Protein AF-A0A552QTN9-F1 (afdb_monomer)

Secondary structure (DSSP, 8-state):
-PPPPPHHHHHHHHHHHHHHHTTS-TTTTTSHHHHHHHHHHHHHHHHHHHHHHHHHHHHHHHHHHHHHHHHHHHHHHHHHHHHHHHHHHHHHHHHHHHHHHHHHHHHHHHHHHHT--HHHHHHHHHHHHHHHHHHTT-SPPP--TTPPP--EEEEEEEEPPPTTS---EEEEEEETTS-EEEEEE-HHHHHHHHHHHS------HHHHHHHHHHHHHHHHHHHH-TTS--HHHHHHHHHHHHHTT---

Structure (mmCIF, N/CA/C/O backbone):
data_AF-A0A552QTN9-F1
#
_entry.id   AF-A0A552QTN9-F1
#
loop_
_atom_site.group_PDB
_atom_site.id
_atom_site.type_symbol
_atom_site.label_atom_id
_atom_site.label_alt_id
_atom_site.label_comp_id
_atom_site.label_asym_id
_atom_site.label_entity_id
_atom_site.label_seq_id
_atom_site.pdbx_PDB_ins_code
_atom_site.Cartn_x
_atom_site.Cartn_y
_atom_site.Cartn_z
_atom_site.occupancy
_atom_site.B_iso_or_equiv
_atom_site.auth_seq_id
_atom_site.auth_comp_id
_atom_site.auth_asym_id
_atom_site.auth_atom_id
_atom_site.pdbx_PDB_model_num
ATOM 1 N N . MET A 1 1 ? 16.985 -27.023 -46.827 1.00 54.62 1 MET A N 1
ATOM 2 C CA . MET A 1 1 ? 16.831 -25.732 -46.122 1.00 54.62 1 MET A CA 1
ATOM 3 C C . MET A 1 1 ? 18.021 -25.591 -45.190 1.00 54.62 1 MET A C 1
ATOM 5 O O . MET A 1 1 ? 18.212 -26.478 -44.370 1.00 54.62 1 MET A O 1
ATOM 9 N N . SER A 1 2 ? 18.868 -24.578 -45.369 1.00 69.75 2 SER A N 1
ATOM 10 C CA . SER A 1 2 ? 19.979 -24.338 -44.436 1.00 69.75 2 SER A CA 1
ATOM 11 C C . SER A 1 2 ? 19.434 -23.823 -43.106 1.00 69.75 2 SER A C 1
ATOM 13 O O . SER A 1 2 ? 18.483 -23.044 -43.101 1.00 69.75 2 SER A O 1
ATOM 15 N N . ALA A 1 3 ? 20.022 -24.264 -41.993 1.00 77.62 3 ALA A N 1
ATOM 16 C CA . ALA A 1 3 ? 19.688 -23.755 -40.667 1.00 77.62 3 ALA A CA 1
ATOM 17 C C . ALA A 1 3 ? 19.899 -22.226 -40.597 1.00 77.62 3 ALA A C 1
ATOM 19 O O . ALA A 1 3 ? 20.817 -21.719 -41.255 1.00 77.62 3 ALA A O 1
ATOM 20 N N . PRO A 1 4 ? 19.077 -21.489 -39.823 1.00 83.56 4 PRO A N 1
ATOM 21 C CA . PRO A 1 4 ? 19.248 -20.052 -39.656 1.00 83.56 4 PRO A CA 1
ATOM 22 C C . PRO A 1 4 ? 20.630 -19.751 -39.067 1.00 83.56 4 PRO A C 1
ATOM 24 O O . PRO A 1 4 ? 21.064 -20.368 -38.093 1.00 83.56 4 PRO A O 1
ATOM 27 N N . MET A 1 5 ? 21.343 -18.822 -39.700 1.00 87.25 5 MET A N 1
ATOM 28 C CA . MET A 1 5 ? 22.670 -18.394 -39.272 1.00 87.25 5 MET A CA 1
ATOM 29 C C . MET A 1 5 ? 22.567 -17.607 -37.965 1.00 87.25 5 MET A C 1
ATOM 31 O O . MET A 1 5 ? 21.733 -16.713 -37.846 1.00 87.25 5 MET A O 1
ATOM 35 N N . THR A 1 6 ? 23.422 -17.918 -36.991 1.00 91.25 6 THR A N 1
ATOM 36 C CA . THR A 1 6 ? 23.507 -17.132 -35.755 1.00 91.25 6 THR A CA 1
ATOM 37 C C . THR A 1 6 ? 24.128 -15.764 -36.033 1.00 91.25 6 THR A C 1
ATOM 39 O O . THR A 1 6 ? 24.952 -15.617 -36.937 1.00 91.25 6 THR A O 1
ATOM 42 N N . LEU A 1 7 ? 23.776 -14.759 -35.230 1.00 86.81 7 LEU A N 1
ATOM 43 C CA . LEU A 1 7 ? 24.278 -13.390 -35.390 1.00 86.81 7 LEU A CA 1
ATOM 44 C C . LEU A 1 7 ? 25.817 -13.321 -35.343 1.00 86.81 7 LEU A C 1
ATOM 46 O O . LEU A 1 7 ? 26.446 -12.676 -36.179 1.00 86.81 7 LEU A O 1
ATOM 50 N N . ALA A 1 8 ? 26.433 -14.096 -34.445 1.00 87.31 8 ALA A N 1
ATOM 51 C CA . ALA A 1 8 ? 27.886 -14.236 -34.363 1.00 87.31 8 ALA A CA 1
ATOM 52 C C . ALA A 1 8 ? 28.497 -14.835 -35.644 1.00 87.31 8 ALA A C 1
ATOM 54 O O . ALA A 1 8 ? 29.520 -14.354 -36.130 1.00 87.31 8 ALA A O 1
ATOM 55 N N . ALA A 1 9 ? 27.862 -15.854 -36.233 1.00 89.38 9 ALA A N 1
ATOM 56 C CA . ALA A 1 9 ? 28.329 -16.443 -37.486 1.00 89.38 9 ALA A CA 1
ATOM 57 C C . ALA A 1 9 ? 28.179 -15.473 -38.674 1.00 89.38 9 ALA A C 1
ATOM 59 O O . ALA A 1 9 ? 29.039 -15.463 -39.558 1.00 89.38 9 ALA A O 1
ATOM 60 N N . ALA A 1 10 ? 27.134 -14.639 -38.681 1.00 88.25 10 ALA A N 1
ATOM 61 C CA . ALA A 1 10 ? 26.946 -13.589 -39.680 1.00 88.25 10 ALA A CA 1
ATOM 62 C C . ALA A 1 10 ? 28.035 -12.509 -39.583 1.00 88.25 10 ALA A C 1
ATOM 64 O O . ALA A 1 10 ? 28.651 -12.183 -40.598 1.00 88.25 10 ALA A O 1
ATOM 65 N N . LEU A 1 11 ? 28.350 -12.035 -38.371 1.00 88.62 11 LEU A N 1
ATOM 66 C CA . LEU A 1 11 ? 29.448 -11.088 -38.130 1.00 88.62 11 LEU A CA 1
ATOM 67 C C . LEU A 1 11 ? 30.794 -11.625 -38.608 1.00 88.62 11 LEU A C 1
ATOM 69 O O . LEU A 1 11 ? 31.518 -10.931 -39.320 1.00 88.62 11 LEU A O 1
ATOM 73 N N . VAL A 1 12 ? 31.119 -12.872 -38.252 1.00 92.19 12 VAL A N 1
ATOM 74 C CA . VAL A 1 12 ? 32.370 -13.513 -38.681 1.00 92.19 12 VAL A CA 1
ATOM 75 C C . VAL A 1 12 ? 32.450 -13.565 -40.206 1.00 92.19 12 VAL A C 1
ATOM 77 O O . VAL A 1 12 ? 33.489 -13.228 -40.770 1.00 92.19 12 VAL A O 1
ATOM 80 N N . ARG A 1 13 ? 31.356 -13.920 -40.892 1.00 90.94 13 ARG A N 1
ATOM 81 C CA . ARG A 1 13 ? 31.336 -13.954 -42.361 1.00 90.94 13 ARG A CA 1
ATOM 82 C C . ARG A 1 13 ? 31.445 -12.572 -42.998 1.00 90.94 13 ARG A C 1
ATOM 84 O O . ARG A 1 13 ? 32.156 -12.451 -43.989 1.00 90.94 13 ARG A O 1
ATOM 91 N N . LEU A 1 14 ? 30.788 -11.549 -42.451 1.00 89.56 14 LEU A N 1
ATOM 92 C CA . LEU A 1 14 ? 30.884 -10.176 -42.962 1.00 89.56 14 LEU A CA 1
ATOM 93 C C . LEU A 1 14 ? 32.306 -9.619 -42.816 1.00 89.56 14 LEU A C 1
ATOM 95 O O . LEU A 1 14 ? 32.832 -9.038 -43.763 1.00 89.56 14 LEU A O 1
ATOM 99 N N . ARG A 1 15 ? 32.965 -9.874 -41.677 1.00 87.81 15 ARG A N 1
ATOM 100 C CA . ARG A 1 15 ? 34.370 -9.487 -41.457 1.00 87.81 15 ARG A CA 1
ATOM 101 C C . ARG A 1 15 ? 35.316 -10.222 -42.403 1.00 87.81 15 ARG A C 1
ATOM 103 O O . ARG A 1 15 ? 36.102 -9.580 -43.089 1.00 87.81 15 ARG A O 1
ATOM 110 N N . GLN A 1 16 ? 35.169 -11.544 -42.523 1.00 89.06 16 GLN A N 1
ATOM 111 C CA . GLN A 1 16 ? 35.947 -12.344 -43.477 1.00 89.06 16 GLN A CA 1
ATOM 112 C C . GLN A 1 16 ? 35.736 -11.888 -44.924 1.00 89.06 16 GLN A C 1
ATOM 114 O O . GLN A 1 16 ? 36.675 -11.906 -45.715 1.00 89.06 16 GLN A O 1
ATOM 119 N N . TYR A 1 17 ? 34.516 -11.489 -45.291 1.00 87.44 17 TYR A N 1
ATOM 120 C CA . TYR A 1 17 ? 34.239 -10.940 -46.613 1.00 87.44 17 TYR A CA 1
ATOM 121 C C . TYR A 1 17 ? 34.975 -9.612 -46.812 1.00 87.44 17 TYR A C 1
ATOM 123 O O . TYR A 1 17 ? 35.704 -9.484 -47.791 1.00 87.44 17 TYR A O 1
ATOM 131 N N . GLY A 1 18 ? 34.887 -8.688 -45.848 1.00 80.31 18 GLY A N 1
ATOM 132 C CA . GLY A 1 18 ? 35.613 -7.416 -45.876 1.00 80.31 18 GLY A CA 1
ATOM 133 C C . GLY A 1 18 ? 37.136 -7.581 -46.003 1.00 80.31 18 GLY A C 1
ATOM 134 O O . GLY A 1 18 ? 37.760 -6.925 -46.838 1.00 80.31 18 GLY A O 1
ATOM 135 N N . GLU A 1 19 ? 37.729 -8.503 -45.239 1.00 85.06 19 GLU A N 1
ATOM 136 C CA . GLU A 1 19 ? 39.168 -8.823 -45.276 1.00 85.06 19 GLU A CA 1
ATOM 137 C C . GLU A 1 19 ? 39.607 -9.482 -46.594 1.00 85.06 19 GLU A C 1
ATOM 139 O O . GLU A 1 19 ? 40.716 -9.264 -47.080 1.00 85.06 19 GLU A O 1
ATOM 144 N N . ARG A 1 20 ? 38.745 -10.300 -47.208 1.00 82.50 20 ARG A N 1
ATOM 145 C CA . ARG A 1 20 ? 39.057 -10.942 -48.494 1.00 82.50 20 ARG A CA 1
ATOM 146 C C . ARG A 1 20 ? 38.912 -9.976 -49.662 1.00 82.50 20 ARG A C 1
ATOM 148 O O . ARG A 1 20 ? 39.741 -10.004 -50.565 1.00 82.50 20 ARG A O 1
ATOM 155 N N . THR A 1 21 ? 37.918 -9.091 -49.634 1.00 73.56 21 THR A N 1
ATOM 156 C CA . THR A 1 21 ? 37.752 -8.067 -50.675 1.00 73.56 21 THR A CA 1
ATOM 157 C C . THR A 1 21 ? 38.883 -7.041 -50.675 1.00 73.56 21 THR A C 1
ATOM 159 O O . THR A 1 21 ? 39.208 -6.527 -51.734 1.00 73.56 21 THR A O 1
ATOM 162 N N . SER A 1 22 ? 39.546 -6.787 -49.539 1.00 69.00 22 SER A N 1
ATOM 163 C CA . SER A 1 22 ? 40.693 -5.865 -49.502 1.00 69.00 22 SER A CA 1
ATOM 164 C C . SER A 1 22 ? 41.974 -6.446 -50.120 1.00 69.00 22 SER A C 1
ATOM 166 O O . SER A 1 22 ? 42.894 -5.699 -50.446 1.00 69.00 22 SER A O 1
ATOM 168 N N . THR A 1 23 ? 42.044 -7.772 -50.295 1.00 70.75 23 THR A N 1
ATOM 169 C CA . THR A 1 23 ? 43.203 -8.483 -50.870 1.00 70.75 23 THR A CA 1
ATOM 170 C C . THR A 1 23 ? 42.977 -8.949 -52.309 1.00 70.75 23 THR A C 1
ATOM 172 O O . THR A 1 23 ? 43.940 -9.289 -53.003 1.00 70.75 23 THR A O 1
ATOM 175 N N . TRP A 1 24 ? 41.732 -8.940 -52.798 1.00 63.72 24 TRP A N 1
ATOM 176 C CA . TRP A 1 24 ? 41.430 -9.245 -54.193 1.00 63.72 24 TRP A CA 1
ATOM 177 C C . TRP A 1 24 ? 41.743 -8.043 -55.107 1.00 63.72 24 TRP A C 1
ATOM 179 O O . TRP A 1 24 ? 40.986 -7.095 -55.218 1.00 63.72 24 TRP A O 1
ATOM 189 N N . SER A 1 25 ? 42.876 -8.156 -55.811 1.00 51.81 25 SER A N 1
ATOM 190 C CA . SER A 1 25 ? 43.175 -7.561 -57.125 1.00 51.81 25 SER A CA 1
ATOM 191 C C . SER A 1 25 ? 43.488 -6.059 -57.218 1.00 51.81 25 SER A C 1
ATOM 193 O O . SER A 1 25 ? 42.678 -5.256 -57.665 1.00 51.81 25 SER A O 1
ATOM 195 N N . THR A 1 26 ? 44.766 -5.706 -57.046 1.00 55.62 26 THR A N 1
ATOM 196 C CA . THR A 1 26 ? 45.370 -4.432 -57.498 1.00 55.62 26 THR A CA 1
ATOM 197 C C . THR A 1 26 ? 45.245 -4.153 -59.009 1.00 55.62 26 THR A C 1
ATOM 199 O O . THR A 1 26 ? 45.577 -3.054 -59.445 1.00 55.62 26 THR A O 1
ATOM 202 N N . ALA A 1 27 ? 44.762 -5.105 -59.819 1.00 56.91 27 ALA A N 1
ATOM 203 C CA . ALA A 1 27 ? 44.615 -4.960 -61.272 1.00 56.91 27 ALA A CA 1
ATOM 204 C C . ALA A 1 27 ? 43.213 -4.497 -61.728 1.00 56.91 27 ALA A C 1
ATOM 206 O O . ALA A 1 27 ? 43.066 -4.043 -62.859 1.00 56.91 27 ALA A O 1
ATOM 207 N N . THR A 1 28 ? 42.192 -4.596 -60.867 1.00 56.88 28 THR A N 1
ATOM 208 C CA . THR A 1 28 ? 40.783 -4.236 -61.184 1.00 56.88 28 THR A CA 1
ATOM 209 C C . THR A 1 28 ? 40.072 -3.484 -60.052 1.00 56.88 28 THR A C 1
ATOM 211 O O . THR A 1 28 ? 38.925 -3.092 -60.227 1.00 56.88 28 THR A O 1
ATOM 214 N N . TYR A 1 29 ? 40.792 -3.177 -58.961 1.00 49.59 29 TYR A N 1
ATOM 215 C CA . TYR A 1 29 ? 40.345 -2.557 -57.697 1.00 49.59 29 TYR A CA 1
ATOM 216 C C . TYR A 1 29 ? 39.577 -1.217 -57.782 1.00 49.59 29 TYR A C 1
ATOM 218 O O . TYR A 1 29 ? 39.287 -0.600 -56.762 1.00 49.59 29 TYR A O 1
ATOM 226 N N . ASN A 1 30 ? 39.285 -0.717 -58.980 1.00 54.12 30 ASN A N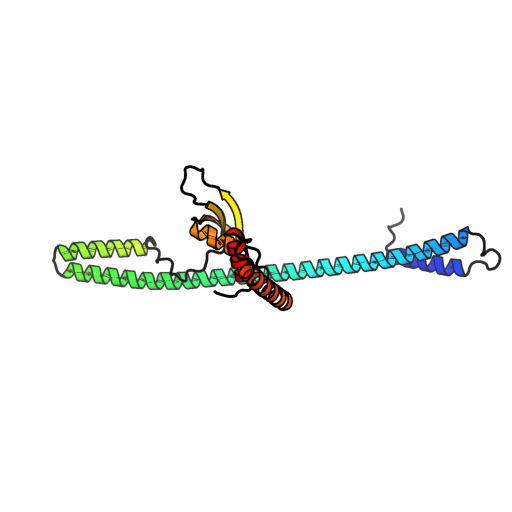 1
ATOM 227 C CA . ASN A 1 30 ? 38.580 0.542 -59.212 1.00 54.12 30 ASN A CA 1
ATOM 228 C C . ASN A 1 30 ? 37.282 0.373 -60.011 1.00 54.12 30 ASN A C 1
ATOM 230 O O . ASN A 1 30 ? 36.709 1.379 -60.436 1.00 54.12 30 ASN A O 1
ATOM 234 N N . ASP A 1 31 ? 36.788 -0.853 -60.215 1.00 66.56 31 ASP A N 1
ATOM 235 C CA . ASP A 1 31 ? 35.378 -0.988 -60.570 1.00 66.56 31 ASP A CA 1
ATOM 236 C C . ASP A 1 31 ? 34.518 -0.605 -59.351 1.00 66.56 31 ASP A C 1
ATOM 238 O O . ASP A 1 31 ? 34.839 -0.900 -58.198 1.00 66.56 31 ASP A O 1
ATOM 242 N N . GLY A 1 32 ? 33.451 0.161 -59.581 1.00 77.38 32 GLY A N 1
ATOM 243 C CA . GLY A 1 32 ? 32.632 0.695 -58.491 1.00 77.38 32 GLY A CA 1
ATOM 244 C C . GLY A 1 32 ? 31.867 -0.373 -57.701 1.00 77.38 32 GLY A C 1
ATOM 245 O O . GLY A 1 32 ? 31.313 -0.058 -56.649 1.00 77.38 32 GLY A O 1
ATOM 246 N N . THR A 1 33 ? 31.821 -1.618 -58.179 1.00 82.12 33 THR A N 1
ATOM 247 C CA . THR A 1 33 ? 30.971 -2.676 -57.624 1.00 82.12 33 THR A CA 1
ATOM 248 C C . THR A 1 33 ? 31.656 -3.386 -56.464 1.00 82.12 33 THR A C 1
ATOM 250 O O . THR A 1 33 ? 31.048 -3.540 -55.404 1.00 82.12 33 THR A O 1
ATOM 253 N N . GLU A 1 34 ? 32.924 -3.778 -56.615 1.00 79.75 34 GLU A N 1
ATOM 254 C CA . GLU A 1 34 ? 33.665 -4.458 -55.540 1.00 79.75 34 GLU A CA 1
ATOM 255 C C . GLU A 1 34 ? 33.858 -3.546 -54.323 1.00 79.75 34 GLU A C 1
ATOM 257 O O . GLU A 1 34 ? 33.646 -3.969 -53.181 1.00 79.75 34 GLU A O 1
ATOM 262 N N . LYS A 1 35 ? 34.152 -2.263 -54.568 1.00 80.44 35 LYS A N 1
ATOM 263 C CA . LYS A 1 35 ? 34.241 -1.245 -53.517 1.00 80.44 35 LYS A CA 1
ATOM 264 C C . LYS A 1 35 ? 32.908 -1.060 -52.787 1.00 80.44 35 LYS A C 1
ATOM 266 O O . LYS A 1 35 ? 32.891 -1.057 -51.558 1.00 80.44 35 LYS A O 1
ATOM 271 N N . ALA A 1 36 ? 31.798 -0.970 -53.522 1.00 85.69 36 ALA A N 1
ATOM 272 C CA . ALA A 1 36 ? 30.472 -0.850 -52.919 1.00 85.69 36 ALA A CA 1
ATOM 273 C C . A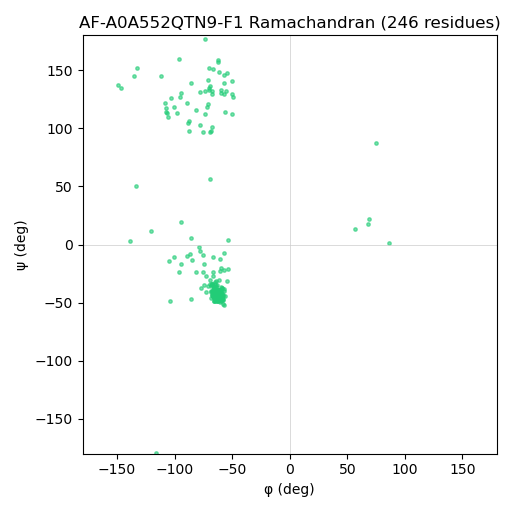LA A 1 36 ? 30.124 -2.075 -52.055 1.00 85.69 36 ALA A C 1
ATOM 275 O O . ALA A 1 36 ? 29.605 -1.923 -50.953 1.00 85.69 36 ALA A O 1
ATOM 276 N N . LEU A 1 37 ? 30.449 -3.292 -52.507 1.00 84.81 37 LEU A N 1
ATOM 277 C CA . LEU A 1 37 ? 30.214 -4.511 -51.726 1.00 84.81 37 LEU A CA 1
ATOM 278 C C . LEU A 1 37 ? 31.065 -4.567 -50.451 1.00 84.81 37 LEU A C 1
ATOM 280 O O . LEU A 1 37 ? 30.569 -5.014 -49.416 1.00 84.81 37 LEU A O 1
ATOM 284 N N . HIS A 1 38 ? 32.320 -4.116 -50.509 1.00 83.25 38 HIS A N 1
ATOM 285 C CA . HIS A 1 38 ? 33.178 -4.007 -49.330 1.00 83.25 38 HIS A CA 1
ATOM 286 C C . HIS A 1 38 ? 32.610 -3.014 -48.306 1.00 83.25 38 HIS A C 1
ATOM 288 O O . HIS A 1 38 ? 32.472 -3.355 -47.131 1.00 83.25 38 HIS A O 1
ATOM 294 N N . GLU A 1 39 ? 32.226 -1.817 -48.757 1.00 87.94 39 GLU A N 1
ATOM 295 C CA . GLU A 1 39 ? 31.620 -0.787 -47.905 1.00 87.94 39 GLU A CA 1
ATOM 296 C C . GLU A 1 39 ? 30.320 -1.291 -47.264 1.00 87.94 39 GLU A C 1
ATOM 298 O O . GLU A 1 39 ? 30.168 -1.205 -46.047 1.00 87.94 39 GLU A O 1
ATOM 303 N N . ILE A 1 40 ? 29.436 -1.927 -48.043 1.00 88.81 40 ILE A N 1
ATOM 304 C CA . ILE A 1 40 ? 28.206 -2.546 -47.526 1.00 88.81 40 ILE A CA 1
ATOM 305 C C . ILE A 1 40 ? 28.527 -3.601 -46.461 1.00 88.81 40 ILE A C 1
ATOM 307 O O . ILE A 1 40 ? 27.873 -3.634 -45.419 1.00 88.81 40 ILE A O 1
ATOM 311 N N . ALA A 1 41 ? 29.526 -4.461 -46.685 1.00 86.50 41 ALA A N 1
ATOM 312 C CA . ALA A 1 41 ? 29.884 -5.503 -45.726 1.00 86.50 41 ALA A CA 1
ATOM 313 C C . ALA A 1 41 ? 30.404 -4.926 -44.401 1.00 86.50 41 ALA A C 1
ATOM 315 O O . ALA A 1 41 ? 30.032 -5.425 -43.336 1.00 86.50 41 ALA A O 1
ATOM 316 N N . LEU A 1 42 ? 31.215 -3.863 -44.452 1.00 86.69 42 LEU A N 1
ATOM 317 C CA . LEU A 1 42 ? 31.692 -3.163 -43.258 1.00 86.69 42 LEU A CA 1
ATOM 318 C C . LEU A 1 42 ? 30.556 -2.451 -42.518 1.00 86.69 42 LEU A C 1
ATOM 320 O O . LEU A 1 42 ? 30.452 -2.590 -41.299 1.00 86.69 42 LEU A O 1
ATOM 324 N N . THR A 1 43 ? 29.678 -1.744 -43.236 1.00 93.94 43 THR A N 1
ATOM 325 C CA . THR A 1 43 ? 28.511 -1.080 -42.638 1.00 93.94 43 THR A CA 1
ATOM 326 C C . THR A 1 43 ? 27.579 -2.092 -41.978 1.00 93.94 43 THR A C 1
ATOM 328 O O . THR A 1 43 ? 27.180 -1.896 -40.834 1.00 93.94 43 THR A O 1
ATOM 331 N N . LEU A 1 44 ? 27.286 -3.215 -42.643 1.00 92.38 44 LEU A N 1
ATOM 332 C CA . LEU A 1 44 ? 26.476 -4.283 -42.056 1.00 92.38 44 LEU A CA 1
ATOM 333 C C . LEU A 1 44 ? 27.153 -4.908 -40.835 1.00 92.38 44 LEU A C 1
ATOM 335 O O . LEU A 1 44 ? 26.477 -5.184 -39.850 1.00 92.38 44 LEU A O 1
ATOM 339 N N . ALA A 1 45 ? 28.471 -5.119 -40.861 1.00 87.88 45 ALA A N 1
ATOM 340 C CA . ALA A 1 45 ? 29.186 -5.638 -39.698 1.00 87.88 45 ALA A CA 1
ATOM 341 C C . ALA A 1 45 ? 29.099 -4.677 -38.501 1.00 87.88 45 ALA A C 1
ATOM 343 O O . ALA A 1 45 ? 28.897 -5.135 -37.378 1.00 87.88 45 ALA A O 1
ATOM 344 N N . ALA A 1 46 ? 29.215 -3.367 -38.738 1.00 92.38 46 ALA A N 1
ATOM 345 C CA . ALA A 1 46 ? 29.083 -2.348 -37.700 1.00 92.38 46 ALA A CA 1
ATOM 346 C C . ALA A 1 46 ? 27.656 -2.277 -37.132 1.00 92.38 46 ALA A C 1
ATOM 348 O O . ALA A 1 46 ? 27.488 -2.239 -35.916 1.00 92.38 46 ALA A O 1
ATOM 349 N N . GLU A 1 47 ? 26.630 -2.324 -37.986 1.00 94.88 47 GLU A N 1
ATOM 350 C CA . GLU A 1 47 ? 25.233 -2.319 -37.530 1.00 94.88 47 GLU A CA 1
ATOM 351 C C . GLU A 1 47 ? 24.868 -3.593 -36.766 1.00 94.88 47 GLU A C 1
ATOM 353 O O . GLU A 1 47 ? 24.198 -3.530 -35.740 1.00 94.88 47 GLU A O 1
ATOM 358 N N . VAL A 1 48 ? 25.347 -4.760 -37.206 1.00 91.62 48 VAL A N 1
ATOM 359 C CA . VAL A 1 48 ? 25.110 -6.007 -36.469 1.00 91.62 48 VAL A CA 1
ATOM 360 C C . VAL A 1 48 ? 25.812 -5.985 -35.105 1.00 91.62 48 VAL A C 1
ATOM 362 O O . VAL A 1 48 ? 25.239 -6.468 -34.131 1.00 91.62 48 VAL A O 1
ATOM 365 N N . ASP A 1 49 ? 27.011 -5.405 -35.005 1.00 90.62 49 ASP A N 1
ATOM 366 C CA . ASP A 1 49 ? 27.715 -5.225 -33.727 1.00 90.62 49 ASP A CA 1
ATOM 367 C C . ASP A 1 49 ? 26.946 -4.276 -32.793 1.00 90.62 49 ASP A C 1
ATOM 369 O O . ASP A 1 49 ? 26.659 -4.625 -31.647 1.00 90.62 49 ASP A O 1
ATOM 373 N N . LYS A 1 50 ? 26.502 -3.126 -33.315 1.00 94.88 50 LYS A N 1
ATOM 374 C CA . LYS A 1 50 ? 25.667 -2.161 -32.591 1.00 94.88 50 LYS A CA 1
ATOM 375 C C . LYS A 1 50 ? 24.373 -2.795 -32.076 1.00 94.88 50 LYS A C 1
ATOM 377 O O . LYS A 1 50 ? 24.112 -2.734 -30.877 1.00 94.88 50 LYS A O 1
ATOM 382 N N . LEU A 1 51 ? 23.605 -3.458 -32.942 1.00 93.56 51 LEU A N 1
ATOM 383 C CA . LEU A 1 51 ? 22.360 -4.133 -32.560 1.00 93.56 51 LEU A CA 1
ATOM 384 C C . LEU A 1 51 ? 22.604 -5.268 -31.558 1.00 93.56 51 LEU A C 1
ATOM 386 O O . LEU A 1 51 ? 21.787 -5.485 -30.667 1.00 93.56 51 LEU A O 1
ATOM 390 N N . SER A 1 52 ? 23.729 -5.982 -31.668 1.00 93.06 52 SER A N 1
ATOM 391 C CA . SER A 1 52 ? 24.117 -6.997 -30.682 1.00 93.06 52 SER A CA 1
ATOM 392 C C . SER A 1 52 ? 24.354 -6.382 -29.305 1.00 93.06 52 SER A C 1
ATOM 394 O O . SER A 1 52 ? 23.917 -6.942 -28.296 1.00 93.06 52 SER A O 1
ATOM 396 N N . ASN A 1 53 ? 25.037 -5.237 -29.254 1.00 94.69 53 ASN A N 1
ATOM 397 C CA . ASN A 1 53 ? 25.305 -4.517 -28.012 1.00 94.69 53 ASN A CA 1
ATOM 398 C C . ASN A 1 53 ? 24.012 -3.946 -27.414 1.00 94.69 53 ASN A C 1
ATOM 400 O O . ASN A 1 53 ? 23.772 -4.121 -26.221 1.00 94.69 53 ASN A O 1
ATOM 404 N N . GLU A 1 54 ? 23.142 -3.351 -28.235 1.00 96.19 54 GLU A N 1
ATOM 405 C CA . GLU A 1 54 ? 21.825 -2.854 -27.814 1.00 96.19 54 GLU A CA 1
ATOM 406 C C . GLU A 1 54 ? 20.936 -3.982 -27.272 1.00 96.19 54 GLU A C 1
ATOM 408 O O . GLU A 1 54 ? 20.371 -3.851 -26.188 1.00 96.19 54 GLU A O 1
ATOM 413 N N . LEU A 1 55 ? 20.866 -5.123 -27.967 1.00 95.50 55 LEU A N 1
ATOM 414 C CA . LEU A 1 55 ? 20.108 -6.292 -27.514 1.00 95.50 55 LEU A CA 1
ATOM 415 C C . LEU A 1 55 ? 20.667 -6.860 -26.204 1.00 95.50 55 LEU A C 1
ATOM 417 O O . LEU A 1 55 ? 19.905 -7.247 -25.320 1.00 95.50 55 LEU A O 1
ATOM 421 N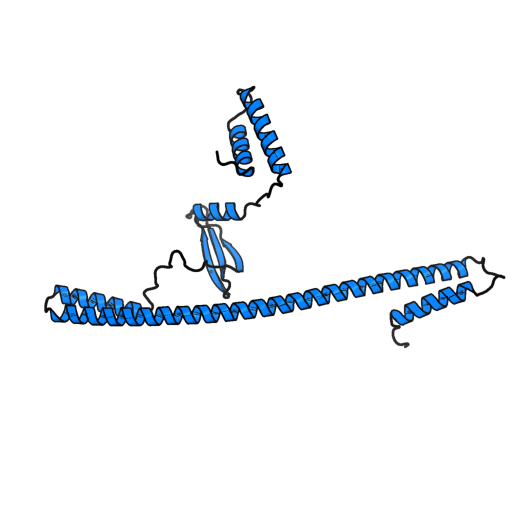 N . THR A 1 56 ? 21.994 -6.907 -26.064 1.00 96.38 56 THR A N 1
ATOM 422 C CA . THR A 1 56 ? 22.645 -7.356 -24.824 1.00 96.38 56 THR A CA 1
ATOM 423 C C . THR A 1 56 ? 22.326 -6.408 -23.670 1.00 96.38 56 THR A C 1
ATOM 425 O O . THR A 1 56 ? 21.981 -6.878 -22.588 1.00 96.38 56 THR A O 1
ATOM 428 N N . GLY A 1 57 ? 22.374 -5.094 -23.909 1.00 97.00 57 GLY A N 1
ATOM 429 C CA . GLY A 1 57 ? 21.986 -4.079 -22.930 1.00 97.00 57 GLY A CA 1
ATOM 430 C C . GLY A 1 57 ? 20.522 -4.210 -22.511 1.00 97.00 57 GLY A C 1
ATOM 431 O O . GLY A 1 57 ? 20.239 -4.308 -21.323 1.00 97.00 57 GLY A O 1
ATOM 432 N N . ALA A 1 58 ? 19.603 -4.316 -23.473 1.00 95.94 58 ALA A N 1
ATOM 433 C CA . ALA A 1 58 ? 18.175 -4.484 -23.199 1.00 95.94 58 ALA A CA 1
ATOM 434 C C . ALA A 1 58 ? 17.875 -5.766 -22.401 1.00 95.94 58 ALA A C 1
ATOM 436 O O . ALA A 1 58 ? 17.081 -5.738 -21.461 1.00 95.94 58 ALA A O 1
ATOM 437 N N . ASN A 1 59 ? 18.536 -6.879 -22.735 1.00 96.50 59 ASN A N 1
ATOM 438 C CA . ASN A 1 59 ? 18.391 -8.133 -21.993 1.00 96.50 59 ASN A CA 1
ATOM 439 C C . ASN A 1 59 ? 18.935 -8.028 -20.563 1.00 96.50 59 ASN A C 1
ATOM 441 O O . ASN A 1 59 ? 18.347 -8.609 -19.651 1.00 96.50 59 ASN A O 1
ATOM 445 N N . LEU A 1 60 ? 20.039 -7.301 -20.360 1.00 97.12 60 LEU A N 1
ATOM 446 C CA . LEU A 1 60 ? 20.589 -7.067 -19.028 1.00 97.12 60 LEU A CA 1
ATOM 447 C C . LEU A 1 60 ? 19.627 -6.226 -18.182 1.00 97.12 60 LEU A C 1
ATOM 449 O O . LEU A 1 60 ? 19.294 -6.645 -17.078 1.00 97.12 60 LEU A O 1
ATOM 453 N N . THR A 1 61 ? 19.115 -5.118 -18.725 1.00 95.19 61 THR A N 1
ATOM 454 C CA . THR A 1 61 ? 18.119 -4.276 -18.044 1.00 95.19 61 THR A CA 1
ATOM 455 C C . THR A 1 61 ? 16.865 -5.070 -17.682 1.00 95.19 61 THR A C 1
ATOM 457 O O . THR A 1 61 ? 16.429 -5.039 -16.537 1.00 95.19 61 THR A O 1
ATOM 460 N N . HIS A 1 62 ? 16.326 -5.864 -18.614 1.00 95.81 62 HIS A N 1
ATOM 461 C CA . HIS A 1 62 ? 15.166 -6.713 -18.333 1.00 95.81 62 HIS A CA 1
ATOM 462 C C . HIS A 1 62 ? 15.437 -7.714 -17.200 1.00 95.81 62 HIS A C 1
ATOM 464 O O . HIS A 1 62 ? 14.584 -7.945 -16.346 1.00 95.81 62 HIS A O 1
ATOM 470 N N . TRP A 1 63 ? 16.627 -8.319 -17.175 1.00 97.06 63 TRP A N 1
ATOM 471 C CA . TRP A 1 63 ? 17.002 -9.243 -16.109 1.00 97.06 63 TRP A CA 1
ATOM 472 C C . TRP A 1 63 ? 17.148 -8.540 -14.751 1.00 97.06 63 TRP A C 1
ATOM 474 O O . TRP A 1 63 ? 16.718 -9.086 -13.734 1.00 97.06 63 TRP A O 1
ATOM 484 N N . GLU A 1 64 ? 17.717 -7.334 -14.716 1.00 95.38 64 GLU A N 1
ATOM 485 C CA . GLU A 1 64 ? 17.804 -6.512 -13.502 1.00 95.38 64 GLU A CA 1
ATOM 486 C C . GLU A 1 64 ? 16.408 -6.159 -12.966 1.00 95.38 64 GLU A C 1
ATOM 488 O O . GLU A 1 64 ? 16.136 -6.379 -11.781 1.00 95.38 64 GLU A O 1
ATOM 493 N N . ASP A 1 65 ? 15.491 -5.750 -13.846 1.00 94.25 65 ASP A N 1
ATOM 494 C CA . ASP A 1 65 ? 14.092 -5.475 -13.503 1.00 94.25 65 ASP A CA 1
ATOM 495 C C . ASP A 1 65 ? 13.387 -6.716 -12.927 1.00 94.25 65 ASP A C 1
ATOM 497 O O . ASP A 1 65 ? 12.664 -6.636 -11.926 1.00 94.25 65 ASP A O 1
ATOM 501 N N . GLU A 1 66 ? 13.608 -7.895 -13.517 1.00 97.19 66 GLU A N 1
ATOM 502 C CA . GLU A 1 66 ? 13.071 -9.157 -12.999 1.00 97.19 66 GLU A CA 1
ATOM 503 C C . GLU A 1 66 ? 13.605 -9.481 -11.596 1.00 97.19 66 GLU A C 1
ATOM 505 O O . GLU A 1 66 ? 12.839 -9.927 -10.729 1.00 97.19 66 GLU A O 1
ATOM 510 N N . GLN A 1 67 ? 14.898 -9.246 -11.347 1.00 96.69 67 GLN A N 1
ATOM 511 C CA . GLN A 1 67 ? 15.507 -9.449 -10.029 1.00 96.69 67 GLN A CA 1
ATOM 512 C C . GLN A 1 67 ? 14.936 -8.483 -8.991 1.00 96.69 67 GLN A C 1
ATOM 514 O O . GLN A 1 67 ? 14.587 -8.905 -7.882 1.00 96.69 67 GLN A O 1
ATOM 519 N N . ASP A 1 68 ? 14.794 -7.207 -9.334 1.00 93.81 68 ASP A N 1
ATOM 520 C CA . ASP A 1 68 ? 14.240 -6.209 -8.424 1.00 93.81 68 ASP A CA 1
ATOM 521 C C . ASP A 1 68 ? 12.766 -6.471 -8.132 1.00 93.81 68 ASP A C 1
ATOM 523 O O . ASP A 1 68 ? 12.342 -6.445 -6.971 1.00 93.81 68 ASP A O 1
ATOM 527 N N . HIS A 1 69 ? 11.993 -6.874 -9.135 1.00 93.25 69 HIS A N 1
ATOM 528 C CA . HIS A 1 69 ? 10.618 -7.295 -8.920 1.00 93.25 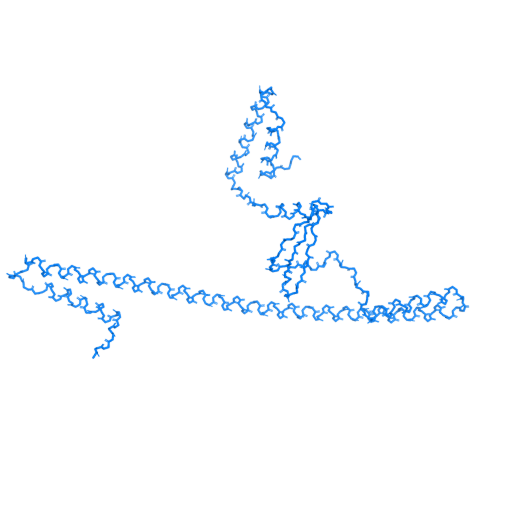69 HIS A CA 1
ATOM 529 C C . HIS A 1 69 ? 10.521 -8.543 -8.024 1.00 93.25 69 HIS A C 1
ATOM 531 O O . HIS A 1 69 ? 9.651 -8.611 -7.147 1.00 93.25 69 HIS A O 1
ATOM 537 N N . ALA A 1 70 ? 11.426 -9.515 -8.176 1.00 95.69 70 ALA A N 1
ATOM 538 C CA . ALA A 1 70 ? 11.496 -10.675 -7.288 1.00 95.69 70 ALA A CA 1
ATOM 539 C C . ALA A 1 70 ? 11.826 -10.273 -5.837 1.00 95.69 70 ALA A C 1
ATOM 541 O O . ALA A 1 70 ? 11.188 -10.766 -4.898 1.00 95.69 70 ALA A O 1
ATOM 542 N N . ARG A 1 71 ? 12.757 -9.329 -5.639 1.00 95.94 71 ARG A N 1
ATOM 543 C CA . ARG A 1 71 ? 13.090 -8.768 -4.317 1.00 95.94 71 ARG A CA 1
ATOM 544 C C . ARG A 1 71 ? 11.898 -8.047 -3.689 1.00 95.94 71 ARG A C 1
ATOM 546 O O . ARG A 1 71 ? 11.592 -8.290 -2.519 1.00 95.94 71 ARG A O 1
ATOM 553 N N . LEU A 1 72 ? 11.186 -7.222 -4.459 1.00 92.81 72 LEU A N 1
ATOM 554 C CA . LEU A 1 72 ? 9.987 -6.513 -4.002 1.00 92.81 72 LEU A CA 1
ATOM 555 C C . LEU A 1 72 ? 8.875 -7.482 -3.579 1.00 92.81 72 LEU A C 1
ATOM 557 O O . LEU A 1 72 ? 8.266 -7.300 -2.522 1.00 92.81 72 LEU A O 1
ATOM 561 N N . ARG A 1 73 ? 8.644 -8.554 -4.348 1.00 95.56 73 ARG A N 1
ATOM 562 C CA . ARG A 1 73 ? 7.672 -9.602 -3.988 1.00 95.56 73 ARG A CA 1
ATOM 563 C C . ARG A 1 73 ? 8.028 -10.274 -2.663 1.00 95.56 73 ARG A C 1
ATOM 565 O O . ARG A 1 73 ? 7.165 -10.398 -1.792 1.00 95.56 73 ARG A O 1
ATOM 572 N N . LEU A 1 74 ? 9.297 -10.636 -2.471 1.00 96.38 74 LEU A N 1
ATOM 573 C CA . LEU A 1 74 ? 9.765 -11.237 -1.221 1.00 96.38 74 LEU A CA 1
ATOM 574 C C . LEU A 1 74 ? 9.598 -10.282 -0.025 1.00 96.38 74 LEU A C 1
ATOM 576 O O . LEU A 1 74 ? 9.143 -10.697 1.048 1.00 96.38 74 LEU A O 1
ATOM 580 N N . ALA A 1 75 ? 9.929 -9.001 -0.206 1.00 92.19 75 ALA A N 1
ATOM 581 C CA . ALA A 1 75 ? 9.751 -7.972 0.816 1.00 92.19 75 ALA A CA 1
ATOM 582 C C . ALA A 1 75 ? 8.269 -7.799 1.194 1.00 92.19 75 ALA A C 1
ATOM 584 O O . ALA A 1 75 ? 7.934 -7.789 2.383 1.00 92.19 75 ALA A O 1
ATOM 585 N N . LEU A 1 76 ? 7.370 -7.761 0.205 1.00 91.44 76 LEU A N 1
ATOM 586 C CA . LEU A 1 76 ? 5.926 -7.662 0.418 1.00 91.44 76 LEU A CA 1
ATOM 587 C C . LEU A 1 76 ? 5.373 -8.863 1.199 1.00 91.44 76 LEU A C 1
ATOM 589 O O . LEU A 1 76 ? 4.600 -8.690 2.146 1.00 91.44 76 LEU A O 1
ATOM 593 N N . GLU A 1 77 ? 5.774 -10.084 0.849 1.00 94.62 77 GLU A N 1
ATOM 594 C CA . GLU A 1 77 ? 5.372 -11.290 1.582 1.00 94.62 77 GLU A CA 1
ATOM 595 C C . GLU A 1 77 ? 5.898 -11.298 3.021 1.00 94.62 77 GLU A C 1
ATOM 597 O O . GLU A 1 77 ? 5.182 -11.675 3.957 1.00 94.62 77 GLU A O 1
ATOM 602 N N . SER A 1 78 ? 7.140 -10.853 3.224 1.00 90.38 78 SER A N 1
ATOM 603 C CA . SER A 1 78 ? 7.717 -10.677 4.557 1.00 90.38 78 SER A CA 1
ATOM 604 C C . SER A 1 78 ? 6.910 -9.674 5.389 1.00 90.38 78 SER A C 1
ATOM 606 O O . SER A 1 78 ? 6.485 -9.998 6.502 1.00 90.38 78 SER A O 1
ATOM 608 N N . ALA A 1 79 ? 6.591 -8.508 4.818 1.00 87.81 79 ALA A N 1
ATOM 609 C CA . ALA A 1 79 ? 5.782 -7.478 5.464 1.00 87.81 79 ALA A CA 1
ATOM 610 C C . ALA A 1 79 ? 4.373 -7.986 5.814 1.00 87.81 79 ALA A C 1
ATOM 612 O O . ALA A 1 79 ? 3.904 -7.804 6.941 1.00 87.81 79 ALA A O 1
ATOM 613 N N . ARG A 1 80 ? 3.712 -8.707 4.897 1.00 91.06 80 ARG A N 1
ATOM 614 C CA . ARG A 1 80 ? 2.402 -9.339 5.143 1.00 91.06 80 ARG A CA 1
ATOM 615 C C . ARG A 1 80 ? 2.453 -10.326 6.308 1.00 91.06 80 ARG A C 1
ATOM 617 O O . ARG A 1 80 ? 1.584 -10.287 7.182 1.00 91.06 80 ARG A O 1
ATOM 624 N N . ARG A 1 81 ? 3.489 -11.171 6.373 1.00 92.69 81 ARG A N 1
ATOM 625 C CA . ARG A 1 81 ? 3.702 -12.087 7.509 1.00 92.69 81 ARG A CA 1
ATOM 626 C C . ARG A 1 81 ? 3.933 -11.327 8.815 1.00 92.69 81 ARG A C 1
ATOM 628 O O . ARG A 1 81 ? 3.365 -11.713 9.837 1.00 92.69 81 ARG A O 1
ATOM 635 N N . GLY A 1 82 ? 4.724 -10.255 8.785 1.00 90.56 82 GLY A N 1
ATOM 636 C CA . GLY A 1 82 ? 4.960 -9.378 9.935 1.00 90.56 82 GLY A CA 1
ATOM 637 C C . GLY A 1 82 ? 3.663 -8.775 10.474 1.00 90.56 82 GLY A C 1
ATOM 638 O O . GLY A 1 82 ? 3.350 -8.941 11.653 1.00 90.56 82 GLY A O 1
ATOM 639 N N . ARG A 1 83 ? 2.850 -8.179 9.594 1.00 85.88 83 ARG A N 1
ATOM 640 C CA . ARG A 1 83 ? 1.547 -7.596 9.951 1.00 85.88 83 ARG A CA 1
ATOM 641 C C . ARG A 1 83 ? 0.571 -8.624 10.502 1.00 85.88 83 ARG A C 1
ATOM 643 O O . ARG A 1 83 ? -0.084 -8.357 11.505 1.00 85.88 83 ARG A O 1
ATOM 650 N N . ARG A 1 84 ? 0.500 -9.820 9.909 1.00 88.69 84 ARG A N 1
ATOM 651 C CA . ARG A 1 84 ? -0.334 -10.908 10.441 1.00 88.69 84 ARG A CA 1
ATOM 652 C C . ARG A 1 84 ? 0.071 -11.270 11.873 1.00 88.69 84 ARG A C 1
ATOM 654 O O . ARG A 1 84 ? -0.788 -11.319 12.748 1.00 88.69 84 ARG A O 1
ATOM 661 N N . LYS A 1 85 ? 1.371 -11.453 12.128 1.00 92.31 85 LYS A N 1
ATOM 662 C CA . LYS A 1 85 ? 1.887 -11.740 13.477 1.00 92.31 85 LYS A CA 1
ATOM 663 C C . LYS A 1 85 ? 1.596 -10.603 14.459 1.00 92.31 85 LYS A C 1
ATOM 665 O O . LYS A 1 85 ? 1.267 -10.875 15.610 1.00 92.31 85 LYS A O 1
ATOM 670 N N . ALA A 1 86 ? 1.703 -9.349 14.022 1.00 86.06 86 ALA A N 1
ATOM 671 C CA . ALA A 1 86 ? 1.361 -8.191 14.845 1.00 86.06 86 ALA A CA 1
ATOM 672 C C . ALA A 1 86 ? -0.131 -8.190 15.216 1.00 86.06 86 ALA A C 1
ATOM 674 O O . ALA A 1 86 ? -0.458 -8.128 16.397 1.00 86.06 86 ALA A O 1
ATOM 675 N N . ARG A 1 87 ? -1.027 -8.388 14.239 1.00 87.19 87 ARG A N 1
ATOM 676 C CA . ARG A 1 87 ? -2.477 -8.509 14.469 1.00 87.19 87 ARG A CA 1
ATOM 677 C C . ARG A 1 87 ? -2.814 -9.645 15.432 1.00 87.19 87 ARG A C 1
ATOM 679 O O . ARG A 1 87 ? -3.611 -9.450 16.340 1.00 87.19 87 ARG A O 1
ATOM 686 N N . GLU A 1 88 ? -2.180 -10.807 15.279 1.00 91.94 88 GLU A N 1
ATOM 687 C CA . GLU A 1 88 ? -2.363 -11.946 16.188 1.00 91.94 88 GLU A CA 1
ATOM 688 C C . GLU A 1 88 ? -1.908 -11.624 17.621 1.00 91.94 88 GLU A C 1
ATOM 690 O O . GLU A 1 88 ? -2.577 -12.010 18.580 1.00 91.94 88 GLU A O 1
ATOM 695 N N . ARG A 1 89 ? -0.798 -10.893 17.793 1.00 91.31 89 ARG A N 1
ATOM 696 C CA . ARG A 1 89 ? -0.336 -10.437 19.116 1.00 91.31 89 ARG A CA 1
ATOM 697 C C . ARG A 1 89 ? -1.313 -9.443 19.736 1.00 91.31 89 ARG A C 1
ATOM 699 O O . ARG A 1 89 ? -1.714 -9.640 20.878 1.00 91.31 89 ARG A O 1
ATOM 706 N N . THR A 1 90 ? -1.734 -8.429 18.984 1.00 86.75 90 THR A N 1
ATOM 707 C CA . THR A 1 90 ? -2.701 -7.430 19.455 1.00 86.75 90 THR A CA 1
ATOM 708 C C . THR A 1 90 ? -4.034 -8.079 19.817 1.00 86.75 90 THR A C 1
ATOM 710 O O . THR A 1 90 ? -4.573 -7.807 20.885 1.00 86.75 90 THR A O 1
ATOM 713 N N . ALA A 1 91 ? -4.529 -9.010 18.995 1.00 87.75 91 ALA A N 1
ATOM 714 C CA . ALA A 1 91 ? -5.751 -9.759 19.280 1.00 87.75 91 ALA A CA 1
ATOM 715 C C . ALA A 1 91 ? -5.645 -10.572 20.581 1.00 87.75 91 ALA A C 1
ATOM 717 O O . ALA A 1 91 ? -6.588 -10.578 21.366 1.00 87.75 91 ALA A O 1
ATOM 718 N N . LYS A 1 92 ? -4.494 -11.205 20.850 1.00 92.25 92 LYS A N 1
ATOM 719 C CA . LYS A 1 92 ? -4.252 -11.911 22.120 1.00 92.25 92 LYS A CA 1
ATOM 720 C C . LYS A 1 92 ? -4.256 -10.968 23.320 1.00 92.25 92 LYS A C 1
ATOM 722 O O . LYS A 1 92 ? -4.877 -11.289 24.325 1.00 92.25 92 LYS A O 1
ATOM 727 N N . VAL A 1 93 ? -3.596 -9.814 23.214 1.00 89.19 93 VAL A N 1
ATOM 728 C CA . VAL A 1 93 ? -3.566 -8.811 24.293 1.00 89.19 93 VAL A CA 1
ATOM 729 C C . VAL A 1 93 ? -4.967 -8.273 24.579 1.00 89.19 93 VAL A C 1
ATOM 731 O O . VAL A 1 93 ? -5.357 -8.171 25.739 1.00 89.19 93 VAL A O 1
ATOM 734 N N . ILE A 1 94 ? -5.742 -7.972 23.533 1.00 87.00 94 ILE A N 1
ATOM 735 C CA . ILE A 1 94 ? -7.130 -7.522 23.673 1.00 87.00 94 ILE A CA 1
ATOM 736 C C . ILE A 1 94 ? -7.980 -8.614 24.328 1.00 87.00 94 ILE A C 1
ATOM 738 O O . ILE A 1 94 ? -8.670 -8.324 25.297 1.00 87.00 94 ILE A O 1
ATOM 742 N N . ALA A 1 95 ? -7.887 -9.862 23.861 1.00 89.25 95 ALA A N 1
ATOM 743 C CA . ALA A 1 95 ? -8.650 -10.973 24.425 1.00 89.25 95 ALA A CA 1
ATOM 744 C C . ALA A 1 95 ? -8.325 -11.218 25.909 1.00 89.25 95 ALA A C 1
ATOM 746 O O . ALA A 1 95 ? -9.236 -11.420 26.709 1.00 89.25 95 ALA A O 1
ATOM 747 N N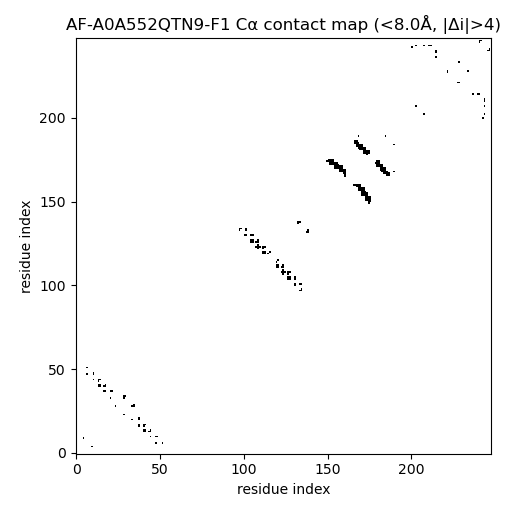 . GLU A 1 96 ? -7.045 -11.158 26.285 1.00 94.12 96 GLU A N 1
ATOM 748 C CA . GLU A 1 96 ? -6.601 -11.290 27.677 1.00 94.12 96 GLU A CA 1
ATOM 749 C C . GLU A 1 96 ? -7.150 -10.151 28.548 1.00 94.12 96 GLU A C 1
ATOM 751 O O . GLU A 1 96 ? -7.752 -10.388 29.597 1.00 94.12 96 GLU A O 1
ATOM 756 N N . ARG A 1 97 ? -7.015 -8.904 28.085 1.00 91.69 97 ARG A N 1
ATOM 757 C CA . ARG A 1 97 ? -7.567 -7.733 28.776 1.00 91.69 97 ARG A CA 1
ATOM 758 C C . ARG A 1 97 ? -9.083 -7.848 28.941 1.00 91.69 97 ARG A C 1
ATOM 760 O O . ARG A 1 97 ? -9.605 -7.596 30.025 1.00 91.69 97 ARG A O 1
ATOM 767 N N . ASP A 1 98 ? -9.792 -8.227 27.885 1.00 88.56 98 ASP A N 1
ATOM 768 C CA . ASP A 1 98 ? -11.248 -8.337 27.902 1.00 88.56 98 ASP A CA 1
ATOM 769 C C . ASP A 1 98 ? -11.701 -9.458 28.851 1.00 88.56 98 ASP A C 1
ATOM 771 O O . ASP A 1 98 ? -12.665 -9.272 29.594 1.00 88.56 98 ASP A O 1
ATOM 775 N N . ALA A 1 99 ? -10.965 -10.574 28.930 1.00 93.50 99 ALA A N 1
ATOM 776 C CA . ALA A 1 99 ? -11.214 -11.629 29.913 1.00 93.50 99 ALA A CA 1
ATOM 777 C C . ALA A 1 99 ? -11.078 -11.118 31.359 1.00 93.50 99 ALA A C 1
ATOM 779 O O . ALA A 1 99 ? -11.943 -11.401 32.195 1.00 93.50 99 ALA A O 1
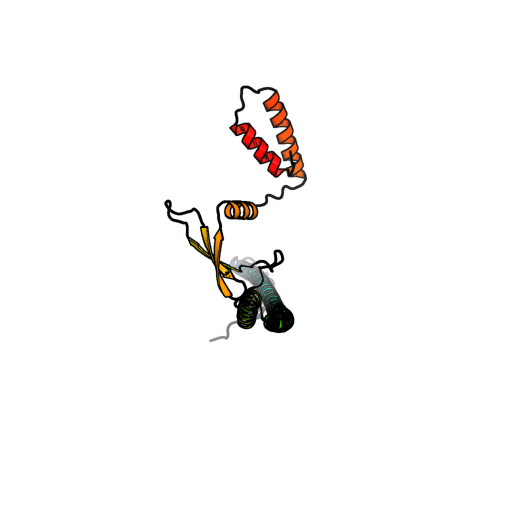ATOM 780 N N . GLN A 1 100 ? -10.050 -10.315 31.649 1.00 94.50 100 GLN A N 1
ATOM 781 C CA . GLN A 1 100 ? -9.852 -9.703 32.968 1.00 94.50 100 GLN A CA 1
ATOM 782 C C . GLN A 1 100 ? -10.973 -8.712 33.319 1.00 94.50 100 GLN A C 1
ATOM 784 O O . GLN A 1 100 ? -11.502 -8.746 34.433 1.00 94.50 100 GLN A O 1
ATOM 789 N N . ILE A 1 101 ? -11.385 -7.870 32.364 1.00 90.44 101 ILE A N 1
ATOM 790 C CA . ILE A 1 101 ? -12.496 -6.923 32.546 1.00 90.44 101 ILE A CA 1
ATOM 791 C C . ILE A 1 101 ? -13.802 -7.678 32.811 1.00 90.44 101 ILE A C 1
ATOM 793 O O . ILE A 1 101 ? -14.515 -7.348 33.758 1.00 90.44 101 ILE A O 1
ATOM 797 N N . ILE A 1 102 ? -14.108 -8.711 32.022 1.00 92.56 102 ILE A N 1
ATOM 798 C CA . ILE A 1 102 ? -15.313 -9.535 32.199 1.00 92.56 102 ILE A CA 1
ATOM 799 C C . ILE A 1 102 ? -15.312 -10.193 33.582 1.00 92.56 102 ILE A C 1
ATOM 801 O O . ILE A 1 102 ? -16.321 -10.128 34.285 1.00 92.56 102 ILE A O 1
ATOM 805 N N . ALA A 1 103 ? -14.188 -10.779 34.005 1.00 95.88 103 ALA A N 1
ATOM 806 C CA . ALA A 1 103 ? -14.067 -11.391 35.327 1.00 95.88 103 ALA A CA 1
ATOM 807 C C . ALA A 1 103 ? -14.317 -10.374 36.455 1.00 95.88 103 ALA A C 1
ATOM 809 O O . ALA A 1 103 ? -15.044 -10.663 37.411 1.00 95.88 103 ALA A O 1
ATOM 810 N N . TRP A 1 104 ? -13.768 -9.163 36.325 1.00 97.19 104 TRP A N 1
ATOM 811 C CA . TRP A 1 104 ? -13.991 -8.080 37.280 1.00 97.19 104 TRP A CA 1
ATOM 812 C C . TRP A 1 104 ? -15.454 -7.613 37.314 1.00 97.19 104 TRP A C 1
ATOM 814 O O . TRP A 1 104 ? -16.017 -7.467 38.401 1.00 97.19 104 TRP A O 1
ATOM 824 N N . LEU A 1 105 ? -16.096 -7.444 36.152 1.00 92.38 105 LEU A N 1
ATOM 825 C CA . LEU A 1 105 ? -17.510 -7.064 36.053 1.00 92.38 105 LEU A CA 1
ATOM 826 C C . LEU A 1 105 ? -18.415 -8.112 36.711 1.00 92.38 105 LEU A C 1
ATOM 828 O O . LEU A 1 105 ? -19.252 -7.756 37.538 1.00 92.38 105 LEU A O 1
ATOM 832 N N . CYS A 1 106 ? -18.204 -9.401 36.432 1.00 95.19 106 CYS A N 1
ATOM 833 C CA . CYS A 1 106 ? -18.978 -10.477 37.056 1.00 95.19 106 CYS A CA 1
ATOM 834 C C . CYS A 1 106 ? -18.815 -10.490 38.585 1.00 95.19 106 CYS A C 1
ATOM 836 O O . CYS A 1 106 ? -19.798 -10.645 39.313 1.00 95.19 106 CYS A O 1
ATOM 838 N N . LYS A 1 107 ? -17.592 -10.268 39.091 1.00 96.94 107 LYS A N 1
ATOM 839 C CA . LYS A 1 107 ? -17.354 -10.124 40.534 1.00 96.94 107 LYS A CA 1
ATOM 840 C C . LYS A 1 107 ? -18.144 -8.945 41.110 1.00 96.94 107 LYS A C 1
ATOM 842 O O . LYS A 1 107 ? -18.814 -9.101 42.130 1.00 96.94 107 LYS A O 1
ATOM 847 N N . LYS A 1 108 ? -18.110 -7.786 40.447 1.00 96.19 108 LYS A N 1
ATOM 848 C CA . LYS A 1 108 ? -18.827 -6.582 40.889 1.00 96.19 108 LYS A CA 1
ATOM 849 C C . LYS A 1 108 ? -20.342 -6.756 40.878 1.00 96.19 108 LYS A C 1
ATOM 851 O O . LYS A 1 108 ? -20.994 -6.354 41.839 1.00 96.19 108 LYS A O 1
ATOM 856 N N . ALA A 1 109 ? -20.901 -7.403 39.858 1.00 95.44 109 ALA A N 1
ATOM 857 C CA . ALA A 1 109 ? -22.321 -7.747 39.832 1.00 95.44 109 ALA A CA 1
ATOM 858 C C . ALA A 1 109 ? -22.709 -8.637 41.029 1.00 95.44 109 ALA A C 1
ATOM 860 O O . ALA A 1 109 ? -23.730 -8.396 41.677 1.00 95.44 109 ALA A O 1
ATOM 861 N N . GLY A 1 110 ? -21.868 -9.619 41.379 1.00 95.25 110 GLY A N 1
ATOM 862 C CA . GLY A 1 110 ? -22.047 -10.452 42.572 1.00 95.25 110 GLY A CA 1
ATOM 863 C C . GLY A 1 110 ? -22.038 -9.652 43.881 1.00 95.25 110 GLY A C 1
ATOM 864 O O . GLY A 1 110 ? -22.924 -9.835 44.719 1.00 95.25 110 GLY A O 1
ATOM 865 N N . GLU A 1 111 ? -21.091 -8.721 44.034 1.00 95.94 111 GLU A N 1
ATOM 866 C CA . GLU A 1 111 ? -21.019 -7.819 45.195 1.00 95.94 111 GLU A CA 1
ATOM 867 C C . GLU A 1 111 ? -22.300 -6.974 45.329 1.00 95.94 111 GLU A C 1
ATOM 869 O O . GLU A 1 111 ? -22.892 -6.931 46.409 1.00 95.94 111 GLU A O 1
ATOM 874 N N . TYR A 1 112 ? -22.802 -6.384 44.239 1.00 95.38 112 TYR A N 1
ATOM 875 C CA . TYR A 1 112 ? -24.043 -5.601 44.272 1.00 95.38 112 TYR A CA 1
ATOM 876 C C . TYR A 1 112 ? -25.267 -6.440 44.653 1.00 95.38 112 TYR A C 1
ATOM 878 O O . TYR A 1 112 ? -26.063 -6.012 45.492 1.00 95.38 112 TYR A O 1
ATOM 886 N N . ARG A 1 113 ? -25.399 -7.666 44.129 1.00 94.88 113 ARG A N 1
ATOM 887 C CA . ARG A 1 113 ? -26.510 -8.569 44.493 1.00 94.88 113 ARG A CA 1
ATOM 888 C C . ARG A 1 113 ? -26.529 -8.926 45.979 1.00 94.88 113 ARG A C 1
ATOM 890 O O . ARG A 1 113 ? -27.607 -9.110 46.544 1.00 94.88 113 ARG A O 1
ATOM 897 N N . SER A 1 114 ? -25.366 -8.978 46.629 1.00 95.12 114 SER A N 1
ATOM 898 C CA . SER A 1 114 ? -25.264 -9.344 48.048 1.00 95.12 114 SER A CA 1
ATOM 899 C C . SER A 1 114 ? -25.906 -8.327 49.008 1.00 95.12 114 SER A C 1
ATOM 901 O O . SER A 1 114 ? -26.341 -8.698 50.096 1.00 95.12 114 SER A O 1
ATOM 903 N N . THR A 1 115 ? -26.048 -7.065 48.592 1.00 93.38 115 THR A N 1
ATOM 904 C CA . THR A 1 115 ? -26.567 -5.963 49.428 1.00 93.38 115 THR A CA 1
ATOM 905 C C . THR A 1 115 ? -28.087 -5.984 49.655 1.00 93.38 115 THR A C 1
ATOM 907 O O . THR A 1 115 ? -28.591 -5.209 50.465 1.00 93.38 115 THR A O 1
ATOM 910 N N . ARG A 1 116 ? -28.837 -6.850 48.950 1.00 90.44 116 ARG A N 1
ATOM 911 C CA . ARG A 1 116 ? -30.312 -6.995 49.023 1.00 90.44 116 ARG A CA 1
ATOM 912 C C . ARG A 1 116 ? -31.136 -5.723 48.734 1.00 90.44 116 ARG A C 1
ATOM 914 O O . ARG A 1 116 ? -32.342 -5.717 48.970 1.00 90.44 116 ARG A O 1
ATOM 921 N N . SER A 1 117 ? -30.537 -4.667 48.181 1.00 96.31 117 SER A N 1
ATOM 922 C CA . SER A 1 117 ? -31.260 -3.472 47.722 1.00 9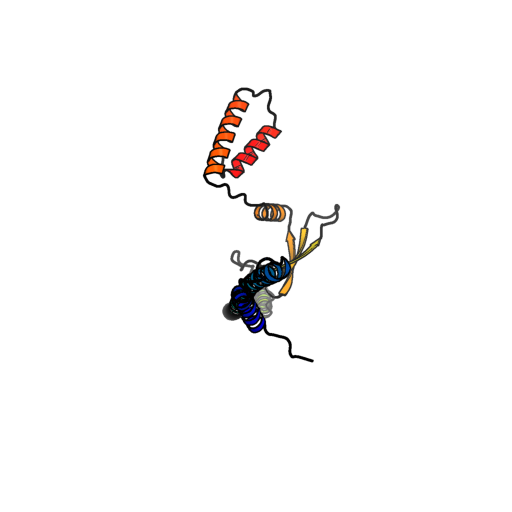6.31 117 SER A CA 1
ATOM 923 C C . SER A 1 117 ? -31.774 -3.643 46.291 1.00 96.31 117 SER A C 1
ATOM 925 O O . SER A 1 117 ? -31.046 -4.107 45.412 1.00 96.31 117 SER A O 1
ATOM 927 N N . ARG A 1 118 ? -33.005 -3.187 46.019 1.00 95.81 118 ARG A N 1
ATOM 928 C CA . ARG A 1 118 ? -33.593 -3.196 44.666 1.00 95.81 118 ARG A CA 1
ATOM 929 C C . ARG A 1 118 ? -32.768 -2.379 43.666 1.00 95.81 118 ARG A C 1
ATOM 931 O O . ARG A 1 118 ? -32.636 -2.783 42.516 1.00 95.81 118 ARG A O 1
ATOM 938 N N . GLN A 1 119 ? -32.191 -1.258 44.099 1.00 95.81 119 GLN A N 1
ATOM 939 C CA . GLN A 1 119 ? -31.341 -0.428 43.241 1.00 95.81 119 GLN A CA 1
ATOM 940 C C . GLN A 1 119 ? -30.046 -1.158 42.864 1.00 95.81 119 GLN A C 1
ATOM 942 O O . GLN A 1 119 ? -29.635 -1.127 41.707 1.00 95.81 119 GLN A O 1
ATOM 947 N N . HIS A 1 120 ? -29.432 -1.859 43.819 1.00 94.31 120 HIS A N 1
ATOM 948 C CA . HIS A 1 120 ? -28.221 -2.636 43.564 1.00 94.31 120 HIS A CA 1
ATOM 949 C C . HIS A 1 120 ? -28.485 -3.866 42.686 1.00 94.31 120 HIS A C 1
ATOM 951 O O . HIS A 1 120 ? -27.629 -4.224 41.881 1.00 94.31 120 HIS A O 1
ATOM 957 N N . ALA A 1 121 ? -29.680 -4.462 42.754 1.00 95.12 121 ALA A N 1
ATOM 958 C CA . ALA A 1 121 ? -30.084 -5.509 41.815 1.00 95.12 121 ALA A CA 1
ATOM 959 C C . ALA A 1 121 ? -30.117 -4.995 40.361 1.00 95.12 121 ALA A C 1
ATOM 961 O O . ALA A 1 121 ? -29.497 -5.599 39.491 1.00 95.12 121 ALA A O 1
ATOM 962 N N . LEU A 1 122 ? -30.734 -3.830 40.113 1.00 93.69 122 LEU A N 1
ATOM 963 C CA . LEU A 1 122 ? -30.754 -3.212 38.777 1.00 93.69 122 LEU A CA 1
ATOM 964 C C . LEU A 1 122 ? -29.344 -2.881 38.260 1.00 93.69 122 LEU A C 1
ATOM 966 O O . LEU A 1 122 ? -29.054 -3.067 37.079 1.00 93.69 122 LEU A O 1
ATOM 970 N N . GLN A 1 123 ? -28.452 -2.413 39.139 1.00 93.12 123 GLN A N 1
ATOM 971 C CA . GLN A 1 123 ? -27.049 -2.163 38.786 1.00 93.12 123 GLN A CA 1
ATOM 972 C C . GLN A 1 123 ? -26.316 -3.454 38.404 1.00 93.12 123 GLN A C 1
ATOM 974 O O . GLN A 1 123 ? -25.575 -3.464 37.423 1.00 93.12 123 GLN A O 1
ATOM 979 N N . ALA A 1 124 ? -26.540 -4.548 39.135 1.00 95.62 124 ALA A N 1
ATOM 980 C CA . ALA A 1 124 ? -25.939 -5.840 38.818 1.00 95.62 124 ALA A CA 1
ATOM 981 C C . ALA A 1 124 ? -26.387 -6.369 37.445 1.00 95.62 124 ALA A C 1
ATOM 983 O O . ALA A 1 124 ? -25.555 -6.857 36.682 1.00 95.62 124 ALA A O 1
ATOM 984 N N . ASP A 1 125 ? -27.665 -6.213 37.096 1.00 94.75 125 ASP A N 1
ATOM 985 C CA . ASP A 1 125 ? -28.196 -6.670 35.805 1.00 94.75 125 ASP A CA 1
ATOM 986 C C . ASP A 1 125 ? -27.647 -5.846 34.627 1.00 94.75 125 ASP A C 1
ATOM 988 O O . ASP A 1 125 ? -27.339 -6.386 33.557 1.00 94.75 125 ASP A O 1
ATOM 992 N N . ALA A 1 126 ? -27.439 -4.540 34.830 1.00 92.56 126 ALA A N 1
ATOM 993 C CA . ALA A 1 126 ? -26.760 -3.689 33.855 1.00 92.56 126 ALA A CA 1
ATOM 994 C C . ALA A 1 126 ? -25.288 -4.100 33.655 1.00 92.56 126 ALA A C 1
ATOM 996 O O . ALA A 1 126 ? -24.818 -4.177 32.516 1.00 92.56 126 ALA A O 1
ATOM 997 N N . ILE A 1 127 ? -24.573 -4.411 34.744 1.00 92.56 127 ILE A N 1
ATOM 998 C CA . ILE A 1 127 ? -23.178 -4.877 34.701 1.00 92.56 127 ILE A CA 1
ATOM 999 C C . ILE A 1 127 ? -23.070 -6.214 33.957 1.00 92.56 127 ILE A C 1
ATOM 1001 O O . ILE A 1 127 ? -22.204 -6.356 33.092 1.00 92.56 127 ILE A O 1
ATOM 1005 N N . ASP A 1 128 ? -23.968 -7.163 34.223 1.00 95.44 128 ASP A N 1
ATOM 1006 C CA . ASP A 1 128 ? -23.988 -8.449 33.515 1.00 95.44 128 ASP A CA 1
ATOM 1007 C C . ASP A 1 128 ? -24.267 -8.270 32.021 1.00 95.44 128 ASP A C 1
ATOM 1009 O O . ASP A 1 128 ? -23.607 -8.887 31.183 1.00 95.44 128 ASP A O 1
ATOM 1013 N N . THR A 1 129 ? -25.176 -7.357 31.670 1.00 93.56 129 THR A N 1
ATOM 1014 C CA . THR A 1 129 ? -25.438 -7.008 30.268 1.00 93.56 129 THR A CA 1
ATOM 1015 C C . THR A 1 129 ? -24.190 -6.435 29.588 1.00 93.56 129 THR A C 1
ATOM 1017 O O . THR A 1 129 ? -23.914 -6.752 28.429 1.00 93.56 129 THR A O 1
ATOM 1020 N N . MET A 1 130 ? -23.403 -5.604 30.281 1.00 89.62 130 MET A N 1
ATOM 1021 C CA . MET A 1 130 ? -22.134 -5.091 29.749 1.00 89.62 130 MET A CA 1
ATOM 1022 C C . MET A 1 130 ? -21.083 -6.191 29.584 1.00 89.62 130 MET A C 1
ATOM 1024 O O . MET A 1 130 ? -20.427 -6.245 28.542 1.00 89.62 130 MET A O 1
ATOM 1028 N N . ALA A 1 131 ? -20.938 -7.074 30.574 1.00 91.25 131 ALA A N 1
ATOM 1029 C CA . ALA A 1 131 ? -20.009 -8.200 30.511 1.00 91.25 131 ALA A CA 1
ATOM 1030 C C . ALA A 1 131 ? -20.343 -9.137 29.339 1.00 91.25 131 ALA A C 1
ATOM 1032 O O . ALA A 1 131 ? -19.449 -9.573 28.612 1.00 91.25 131 ALA A O 1
ATOM 1033 N N . ASP A 1 132 ? -21.631 -9.390 29.103 1.00 93.50 132 ASP A N 1
ATOM 1034 C CA . ASP A 1 132 ? -22.100 -10.191 27.977 1.00 93.50 132 ASP A CA 1
ATOM 1035 C C . ASP A 1 132 ? -21.867 -9.499 26.618 1.00 93.50 132 ASP A C 1
ATOM 1037 O O . ASP A 1 132 ? -21.416 -10.133 25.661 1.00 93.50 132 ASP A O 1
ATOM 1041 N N . LYS A 1 133 ? -22.075 -8.177 26.526 1.00 90.19 133 LYS A N 1
ATOM 1042 C CA . LYS A 1 133 ? -21.736 -7.407 25.314 1.00 90.19 133 LYS A CA 1
ATOM 1043 C C . LYS A 1 133 ? -20.236 -7.431 25.007 1.00 90.19 133 LYS A C 1
ATOM 1045 O O . LYS A 1 133 ? -19.868 -7.578 23.842 1.00 90.19 133 LYS A O 1
ATOM 1050 N N . LEU A 1 134 ? -19.379 -7.311 26.022 1.00 87.44 134 LEU A N 1
ATOM 1051 C CA . LEU A 1 134 ? -17.925 -7.441 25.869 1.00 87.44 134 LEU A CA 1
ATOM 1052 C C . LEU A 1 134 ? -17.538 -8.851 25.411 1.00 87.44 134 LEU A C 1
ATOM 1054 O O . LEU A 1 134 ? -16.793 -8.993 24.447 1.00 87.44 134 LEU A O 1
ATOM 1058 N N . ARG A 1 135 ? -18.115 -9.894 26.022 1.00 91.00 135 ARG A N 1
ATOM 1059 C CA . ARG A 1 135 ? -17.869 -11.297 25.645 1.00 91.00 135 ARG A CA 1
ATOM 1060 C C . ARG A 1 135 ? -18.231 -11.591 24.189 1.00 91.00 135 ARG A C 1
ATOM 1062 O O . ARG A 1 135 ? -17.534 -12.353 23.528 1.00 91.00 135 ARG A O 1
ATOM 1069 N N . ARG A 1 136 ? -19.308 -10.982 23.686 1.00 91.38 136 ARG A N 1
ATOM 1070 C CA . ARG A 1 136 ? -19.741 -11.096 22.284 1.00 91.38 136 ARG A CA 1
ATOM 1071 C C . ARG A 1 136 ? -18.943 -10.209 21.318 1.00 91.38 136 ARG A C 1
ATOM 1073 O O . ARG A 1 136 ? -19.218 -10.237 20.123 1.00 91.38 136 ARG A O 1
ATOM 1080 N N . GLY A 1 137 ? -17.997 -9.404 21.810 1.00 85.12 137 GLY A N 1
ATOM 1081 C CA . GLY A 1 137 ? -17.246 -8.440 20.999 1.00 85.12 137 GLY A CA 1
ATOM 1082 C C . GLY A 1 137 ? -18.099 -7.280 20.468 1.00 85.12 137 GLY A C 1
ATOM 1083 O O . GLY A 1 137 ? -17.701 -6.605 19.521 1.00 85.12 137 GLY A O 1
ATOM 1084 N N . ALA A 1 138 ? -19.282 -7.046 21.048 1.00 84.00 138 ALA A N 1
ATOM 1085 C CA . ALA A 1 138 ? -20.189 -5.973 20.634 1.00 84.00 138 ALA A CA 1
ATOM 1086 C C . ALA A 1 138 ? -19.707 -4.592 21.106 1.00 84.00 138 ALA A C 1
ATOM 1088 O O . ALA A 1 138 ? -20.052 -3.572 20.512 1.00 84.00 138 ALA A O 1
ATOM 1089 N N . VAL A 1 139 ? -18.894 -4.554 22.165 1.00 82.12 139 VAL A N 1
ATOM 1090 C CA . VAL A 1 139 ? -18.188 -3.344 22.587 1.00 82.12 139 VAL A CA 1
ATOM 1091 C C . VAL A 1 139 ? -16.874 -3.292 21.823 1.00 82.12 139 VAL A C 1
ATOM 1093 O O . VAL A 1 139 ? -15.896 -3.933 22.202 1.00 82.12 139 VAL A O 1
ATOM 1096 N N . ARG A 1 140 ? -16.845 -2.532 20.727 1.00 70.31 140 ARG A N 1
ATOM 1097 C CA . ARG A 1 140 ? -15.565 -2.160 20.127 1.00 70.31 140 ARG A CA 1
ATOM 1098 C C . ARG A 1 140 ? -14.884 -1.168 21.064 1.00 70.31 140 ARG A C 1
ATOM 1100 O O . ARG A 1 140 ? -15.557 -0.243 21.528 1.00 70.31 140 ARG A O 1
ATOM 1107 N N . PRO A 1 141 ? -13.580 -1.324 21.346 1.00 61.50 141 PRO A N 1
ATOM 1108 C CA . PRO A 1 141 ? -12.825 -0.238 21.942 1.00 61.50 141 PRO A CA 1
ATOM 1109 C C . PRO A 1 141 ? -13.076 1.021 21.106 1.00 61.50 141 PRO A C 1
ATOM 1111 O O . PRO A 1 141 ? -13.156 0.899 19.875 1.00 61.50 141 PRO A O 1
ATOM 1114 N N . PRO A 1 142 ? -13.216 2.207 21.723 1.00 56.91 142 PRO A N 1
ATOM 1115 C CA . PRO A 1 142 ? -13.111 3.431 20.947 1.00 56.91 142 PRO A CA 1
ATOM 1116 C C . PRO A 1 142 ? -11.826 3.314 20.128 1.00 56.91 142 PRO A C 1
ATOM 1118 O O . PRO A 1 142 ? -10.795 2.912 20.676 1.00 56.91 142 PRO A O 1
ATOM 1121 N N . LEU A 1 143 ? -11.915 3.556 18.815 1.00 53.59 143 LEU A N 1
ATOM 1122 C CA . LEU A 1 143 ? -10.728 3.668 17.972 1.00 53.59 143 LEU A CA 1
ATOM 1123 C C . LEU A 1 143 ? -9.821 4.653 18.707 1.00 53.59 143 LEU A C 1
ATOM 1125 O O . LEU A 1 143 ? -10.216 5.800 18.923 1.00 53.59 143 LEU A O 1
ATOM 1129 N N . SER A 1 144 ? -8.687 4.178 19.226 1.00 50.03 144 SER A N 1
ATOM 1130 C CA . SER A 1 144 ? -7.742 5.073 19.881 1.00 50.03 144 SER A CA 1
ATOM 1131 C C . SER A 1 144 ? -7.412 6.180 18.886 1.00 50.03 144 SER A C 1
ATOM 1133 O O . SER A 1 144 ? -7.382 5.925 17.682 1.00 50.03 144 SER A O 1
ATOM 1135 N N . LYS A 1 145 ? -7.140 7.401 19.355 1.00 53.38 145 LYS A N 1
ATOM 1136 C CA . LYS A 1 145 ? -6.580 8.440 18.473 1.00 53.38 145 LYS A CA 1
ATOM 1137 C C . LYS A 1 145 ? -5.306 7.959 17.757 1.00 53.38 145 LYS A C 1
ATOM 1139 O O . LYS A 1 145 ? -5.007 8.449 16.681 1.00 53.38 145 LYS A O 1
ATOM 1144 N N . ASP A 1 146 ? -4.654 6.940 18.316 1.00 50.72 146 ASP A N 1
ATOM 1145 C CA . ASP A 1 146 ? -3.492 6.239 17.764 1.00 50.72 146 ASP A CA 1
ATOM 1146 C C . ASP A 1 146 ? -3.856 4.968 16.969 1.00 50.72 146 ASP A C 1
ATOM 1148 O O . ASP A 1 146 ? -3.043 4.053 16.850 1.00 50.72 146 ASP A O 1
ATOM 1152 N N . ALA A 1 147 ? -5.106 4.818 16.514 1.00 57.91 147 ALA A N 1
ATOM 1153 C CA . ALA A 1 147 ? -5.467 3.704 15.646 1.00 57.91 147 ALA A CA 1
ATOM 1154 C C . ALA A 1 147 ? -4.617 3.779 14.374 1.00 57.91 147 ALA A C 1
ATOM 1156 O O . ALA A 1 147 ? -4.506 4.849 13.773 1.00 57.91 147 ALA A O 1
ATOM 1157 N N . ASP A 1 148 ? -4.041 2.642 13.975 1.00 61.59 148 ASP A N 1
ATOM 1158 C CA . ASP A 1 148 ? -3.277 2.554 12.734 1.00 61.59 148 ASP A CA 1
ATOM 1159 C C . ASP A 1 148 ? -4.109 3.168 11.594 1.00 61.59 148 ASP A C 1
ATOM 1161 O O . ASP A 1 148 ? -5.275 2.780 11.419 1.00 61.59 148 ASP A O 1
ATOM 1165 N N . PRO A 1 149 ? -3.555 4.133 10.839 1.00 74.00 149 PRO A N 1
ATOM 1166 C CA . PRO A 1 149 ? -4.299 4.805 9.788 1.00 74.00 149 PRO A CA 1
ATOM 1167 C C . PRO A 1 149 ? -4.823 3.773 8.787 1.00 74.00 149 PRO A C 1
ATOM 1169 O O . PRO A 1 149 ? -4.135 2.811 8.431 1.00 74.00 149 PRO A O 1
ATOM 1172 N N . LEU A 1 150 ? -6.063 3.960 8.328 1.00 76.31 150 LEU A N 1
ATOM 1173 C CA . LEU A 1 150 ? -6.619 3.131 7.266 1.00 76.31 150 LEU A CA 1
ATOM 1174 C C . LEU A 1 150 ? -5.853 3.422 5.973 1.00 76.31 150 LEU A C 1
ATOM 1176 O O . LEU A 1 150 ? -6.109 4.417 5.302 1.00 76.31 150 LEU A O 1
ATOM 1180 N N . VAL A 1 151 ? -4.921 2.540 5.619 1.00 77.62 151 VAL A N 1
ATOM 1181 C CA . VAL A 1 151 ? -4.196 2.630 4.351 1.00 77.62 151 VAL A CA 1
ATOM 1182 C C . VAL A 1 151 ? -5.060 2.031 3.241 1.00 77.62 151 VAL 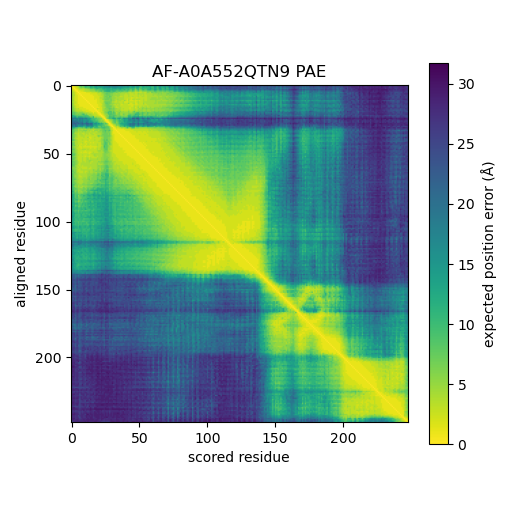A C 1
ATOM 1184 O O . VAL A 1 151 ? -5.388 0.839 3.247 1.00 77.62 151 VAL A O 1
ATOM 1187 N N . VAL A 1 152 ? -5.442 2.879 2.291 1.00 78.81 152 VAL A N 1
ATOM 1188 C CA . VAL A 1 152 ? -6.155 2.503 1.068 1.00 78.81 152 VAL A CA 1
ATOM 1189 C C . VAL A 1 152 ? -5.130 2.288 -0.042 1.00 78.81 152 VAL A C 1
ATOM 1191 O O . VAL A 1 152 ? -4.254 3.124 -0.238 1.00 78.81 152 VAL A O 1
ATOM 1194 N N . SER A 1 153 ? -5.216 1.160 -0.751 1.00 73.06 153 SER A N 1
ATOM 1195 C CA . SER A 1 153 ? -4.273 0.813 -1.825 1.00 73.06 153 SER A CA 1
ATOM 1196 C C . SER A 1 153 ? -4.776 1.183 -3.217 1.00 73.06 153 SER A C 1
ATOM 1198 O O . SER A 1 153 ? -3.969 1.330 -4.134 1.00 73.06 153 SER A O 1
ATOM 1200 N N . ARG A 1 154 ? -6.097 1.309 -3.396 1.00 75.81 154 ARG A N 1
ATOM 1201 C CA . ARG A 1 154 ? -6.713 1.642 -4.682 1.00 75.81 154 ARG A CA 1
ATOM 1202 C C . ARG A 1 154 ? -8.000 2.435 -4.492 1.00 75.81 154 ARG A C 1
ATOM 1204 O O . ARG A 1 154 ? -8.824 2.082 -3.646 1.00 75.81 154 ARG A O 1
ATOM 1211 N N . PHE A 1 155 ? -8.166 3.462 -5.317 1.00 76.25 155 PHE A N 1
ATOM 1212 C CA . PHE A 1 155 ? -9.412 4.205 -5.480 1.00 76.25 155 PHE A CA 1
ATOM 1213 C C . PHE A 1 155 ? -10.169 3.627 -6.677 1.00 76.25 155 PHE A C 1
ATOM 1215 O O . PHE A 1 155 ? -9.587 3.497 -7.754 1.00 76.25 155 PHE A O 1
ATOM 1222 N N . ASP A 1 156 ? -11.433 3.254 -6.478 1.00 76.44 156 ASP A N 1
ATOM 1223 C CA . ASP A 1 156 ? -12.253 2.617 -7.516 1.00 76.44 156 ASP A CA 1
ATOM 1224 C C . ASP A 1 156 ? -13.260 3.584 -8.127 1.00 76.44 156 ASP A C 1
ATOM 1226 O O . ASP A 1 156 ? -13.373 3.674 -9.346 1.00 76.44 156 ASP A O 1
ATOM 1230 N N . VAL A 1 157 ? -14.002 4.300 -7.284 1.00 78.06 157 VAL A N 1
ATOM 1231 C CA . VAL A 1 157 ? -15.118 5.145 -7.714 1.00 78.06 157 VAL A CA 1
ATOM 1232 C C . VAL A 1 157 ? -15.203 6.362 -6.805 1.00 78.06 157 VAL A C 1
ATOM 1234 O O . VAL A 1 157 ? -15.147 6.228 -5.585 1.00 78.06 157 VAL A O 1
ATOM 1237 N N . ALA A 1 158 ? -15.373 7.540 -7.394 1.00 81.88 158 ALA A N 1
ATOM 1238 C CA . ALA A 1 158 ? -15.828 8.729 -6.687 1.00 81.88 158 ALA A CA 1
ATOM 1239 C C . ALA A 1 158 ? -17.301 8.946 -7.043 1.00 81.88 158 ALA A C 1
ATOM 1241 O O . ALA A 1 158 ? -17.653 8.967 -8.222 1.00 81.88 158 ALA A O 1
ATOM 1242 N N . ILE A 1 159 ? -18.157 9.050 -6.029 1.00 80.88 159 ILE A N 1
ATOM 1243 C CA . ILE A 1 159 ? -19.575 9.370 -6.196 1.00 80.88 159 ILE A CA 1
ATOM 1244 C C . ILE A 1 159 ? -19.750 10.812 -5.746 1.00 80.88 159 ILE A C 1
ATOM 1246 O O . ILE A 1 159 ? -19.612 11.116 -4.557 1.00 80.88 159 ILE A O 1
ATOM 1250 N N . GLU A 1 160 ? -20.014 11.692 -6.707 1.00 72.06 160 GLU A N 1
ATOM 1251 C CA . GLU A 1 160 ? -20.414 13.063 -6.413 1.00 72.06 160 GLU A CA 1
ATOM 1252 C C . GLU A 1 160 ? -21.860 13.067 -5.895 1.00 72.06 160 GLU A C 1
ATOM 1254 O O . GLU A 1 160 ? -22.714 12.393 -6.483 1.00 72.06 160 GLU A O 1
ATOM 1259 N N . PRO A 1 161 ? -22.143 13.769 -4.786 1.00 70.56 161 PRO A N 1
ATOM 1260 C CA . PRO A 1 161 ? -23.497 13.870 -4.260 1.00 70.56 161 PRO A CA 1
ATOM 1261 C C . PRO A 1 161 ? -24.389 14.664 -5.219 1.00 70.56 161 PRO A C 1
ATOM 1263 O O . PRO A 1 161 ? -23.920 15.551 -5.940 1.00 70.56 161 PRO A O 1
ATOM 1266 N N . ALA A 1 162 ? -25.688 14.359 -5.213 1.00 77.62 162 ALA A N 1
ATOM 1267 C CA . ALA A 1 162 ? -26.667 15.157 -5.941 1.00 77.62 162 ALA A CA 1
ATOM 1268 C C . ALA A 1 162 ? -26.679 16.602 -5.394 1.00 77.62 162 ALA A C 1
ATOM 1270 O O . ALA A 1 162 ? -26.419 16.802 -4.204 1.00 77.62 162 ALA A O 1
ATOM 1271 N N . PRO A 1 163 ? -26.971 17.624 -6.221 1.00 71.56 163 PRO A N 1
ATOM 1272 C CA . PRO A 1 163 ? -26.892 19.025 -5.798 1.00 71.56 163 PRO A CA 1
ATOM 1273 C C . PRO A 1 163 ? -27.820 19.378 -4.620 1.00 71.56 163 PRO A C 1
ATOM 1275 O O . PRO A 1 163 ? -27.579 20.364 -3.927 1.00 71.56 163 PRO A O 1
ATOM 1278 N N . GLU A 1 164 ? -28.856 18.576 -4.379 1.00 81.56 164 GLU A N 1
ATOM 1279 C CA . GLU A 1 164 ? -29.787 18.676 -3.252 1.00 81.56 164 GLU A CA 1
ATOM 1280 C C . GLU A 1 164 ? -29.350 17.959 -1.954 1.00 81.56 164 GLU A C 1
ATOM 1282 O O . GLU A 1 164 ? -30.009 18.131 -0.926 1.00 81.56 164 GLU A O 1
ATOM 1287 N N . GLU A 1 165 ? -28.270 17.172 -1.962 1.00 72.38 165 GLU A N 1
ATOM 1288 C CA . GLU A 1 165 ? -27.780 16.427 -0.792 1.00 72.38 165 GLU A CA 1
ATOM 1289 C C . GLU A 1 165 ? -26.661 17.175 -0.042 1.00 72.38 165 GLU A C 1
ATOM 1291 O O . GLU A 1 165 ? -25.982 18.052 -0.582 1.00 72.38 165 GLU A O 1
ATOM 1296 N N . GLU A 1 166 ? -26.440 16.824 1.233 1.00 68.69 166 GLU A N 1
ATOM 1297 C CA . GLU A 1 166 ? -25.240 17.269 1.953 1.00 68.69 166 GLU A CA 1
ATOM 1298 C C . GLU A 1 166 ? -23.994 16.860 1.153 1.00 68.69 166 GLU A C 1
ATOM 1300 O O . GLU A 1 166 ? -23.886 15.714 0.721 1.00 68.69 166 GLU A O 1
ATOM 1305 N N . GLN A 1 167 ? -23.056 17.796 0.954 1.00 67.31 167 GLN A N 1
ATOM 1306 C CA . GLN A 1 167 ? -21.872 17.652 0.090 1.00 67.31 167 GLN A CA 1
ATOM 1307 C C . GLN A 1 167 ? -20.821 16.658 0.638 1.00 67.31 167 GLN A C 1
ATOM 1309 O O . GLN A 1 167 ? -19.652 17.003 0.838 1.00 67.31 167 GLN A O 1
ATOM 1314 N N . LEU A 1 168 ? -21.227 15.419 0.899 1.00 78.56 168 LEU A N 1
ATOM 1315 C CA . LEU A 1 168 ? -20.376 14.309 1.298 1.00 78.56 168 LEU A CA 1
ATOM 1316 C C . LEU A 1 168 ? -19.857 13.620 0.039 1.00 78.56 168 LEU A C 1
ATOM 1318 O O . LEU A 1 168 ? -20.578 12.890 -0.640 1.00 78.56 168 LEU A O 1
ATOM 1322 N N . LEU A 1 169 ? -18.579 13.832 -0.266 1.00 79.69 169 LEU A N 1
ATOM 1323 C CA . LEU A 1 169 ? -17.918 13.066 -1.314 1.00 79.69 169 LEU A CA 1
ATOM 1324 C C . LEU A 1 169 ? -17.699 11.646 -0.792 1.00 79.69 169 LEU A C 1
ATOM 1326 O O . LEU A 1 169 ? -16.984 11.447 0.194 1.00 79.69 169 LEU A O 1
ATOM 1330 N N . THR A 1 170 ? -18.301 10.664 -1.462 1.00 84.06 170 THR A N 1
ATOM 1331 C CA . THR A 1 170 ? -18.093 9.254 -1.128 1.00 84.06 170 THR A CA 1
ATOM 1332 C C . THR A 1 170 ? -17.093 8.647 -2.098 1.00 84.06 170 THR A C 1
ATOM 1334 O O . THR A 1 170 ? -17.343 8.571 -3.301 1.00 84.06 170 THR A O 1
ATOM 1337 N N . VAL A 1 171 ? -15.961 8.184 -1.573 1.00 84.75 171 VAL A N 1
ATOM 1338 C CA . VAL A 1 171 ? -14.929 7.507 -2.362 1.00 84.75 171 VAL A CA 1
ATOM 1339 C C . VAL A 1 171 ? -14.944 6.019 -2.036 1.00 84.75 171 VAL A C 1
ATOM 1341 O O . VAL A 1 171 ? -14.654 5.604 -0.912 1.00 84.75 171 VAL A O 1
ATOM 1344 N N . GLY A 1 172 ? -15.307 5.212 -3.028 1.00 83.62 172 GLY A N 1
ATOM 1345 C CA . GLY A 1 172 ? -15.165 3.765 -3.009 1.00 83.62 172 GLY A CA 1
ATOM 1346 C C . GLY A 1 172 ? -13.693 3.383 -3.129 1.00 83.62 172 GLY A C 1
ATOM 1347 O O . GLY A 1 172 ? -13.017 3.727 -4.100 1.00 83.62 172 GLY A O 1
ATOM 1348 N N . CYS A 1 173 ? -13.209 2.662 -2.130 1.00 87.06 173 CYS A N 1
ATOM 1349 C CA . CYS A 1 173 ? -11.805 2.369 -1.909 1.00 87.06 173 CYS A CA 1
ATOM 1350 C C . CYS A 1 173 ? -11.615 0.880 -1.612 1.00 87.06 173 CYS A C 1
ATOM 1352 O O . CYS A 1 173 ? -12.479 0.228 -1.021 1.00 87.06 173 CYS A O 1
ATOM 1354 N N . ILE A 1 174 ? -10.443 0.348 -1.943 1.00 78.56 174 ILE A N 1
ATOM 1355 C CA . ILE A 1 174 ? -10.002 -0.967 -1.476 1.00 78.56 174 ILE A CA 1
ATOM 1356 C C . ILE A 1 174 ? -8.905 -0.747 -0.438 1.00 78.56 174 ILE A C 1
ATOM 1358 O O . ILE A 1 174 ? -7.852 -0.175 -0.727 1.00 78.56 174 ILE A O 1
ATOM 1362 N N . ALA A 1 175 ? -9.159 -1.180 0.795 1.00 83.00 175 ALA A N 1
ATOM 1363 C CA . ALA A 1 175 ? -8.147 -1.175 1.841 1.00 83.00 175 ALA A CA 1
ATOM 1364 C C . ALA A 1 175 ? -6.979 -2.099 1.455 1.00 83.00 175 ALA A C 1
ATOM 1366 O O . ALA A 1 175 ? -7.145 -3.040 0.678 1.00 83.00 175 ALA A O 1
ATOM 1367 N N . GLU A 1 176 ? -5.795 -1.883 2.027 1.00 71.75 176 GLU A N 1
ATOM 1368 C CA . GLU A 1 176 ? -4.599 -2.674 1.692 1.00 71.75 176 GLU A CA 1
ATOM 1369 C C . GLU A 1 176 ? -4.770 -4.198 1.912 1.00 71.75 176 GLU A C 1
ATOM 1371 O O . GLU A 1 176 ? -4.073 -5.013 1.305 1.00 71.75 176 GLU A O 1
ATOM 1376 N N . ASP A 1 177 ? -5.718 -4.603 2.764 1.00 74.56 177 ASP A N 1
ATOM 1377 C CA . ASP A 1 177 ? -6.088 -6.001 3.006 1.00 74.56 177 ASP A CA 1
ATOM 1378 C C . ASP A 1 177 ? -7.130 -6.571 2.022 1.00 74.56 177 ASP A C 1
ATOM 1380 O O . ASP A 1 177 ? -7.558 -7.713 2.184 1.00 74.56 177 ASP A O 1
ATOM 1384 N N . GLY A 1 178 ? -7.511 -5.809 0.992 1.00 76.94 178 GLY A N 1
ATOM 1385 C CA . GLY A 1 178 ? -8.465 -6.202 -0.048 1.00 76.94 178 GLY A CA 1
ATOM 1386 C C . GLY A 1 178 ? -9.931 -5.951 0.309 1.00 76.94 178 GLY A C 1
ATOM 1387 O O . GLY A 1 178 ? -10.815 -6.272 -0.483 1.00 76.94 178 GLY A O 1
ATOM 1388 N N . ARG A 1 179 ? -10.219 -5.394 1.490 1.00 82.56 179 ARG A N 1
ATOM 1389 C CA . ARG A 1 179 ? -11.590 -5.113 1.924 1.00 82.56 179 ARG A CA 1
ATOM 1390 C C . ARG A 1 179 ? -12.128 -3.842 1.248 1.00 82.56 179 ARG A C 1
ATOM 1392 O O . ARG A 1 179 ? -11.460 -2.810 1.325 1.00 82.56 179 ARG A O 1
ATOM 1399 N N . PRO A 1 180 ? -13.339 -3.868 0.664 1.00 82.75 180 PRO A N 1
ATOM 1400 C CA . PRO A 1 180 ? -13.976 -2.654 0.174 1.00 82.75 180 PRO A CA 1
ATOM 1401 C 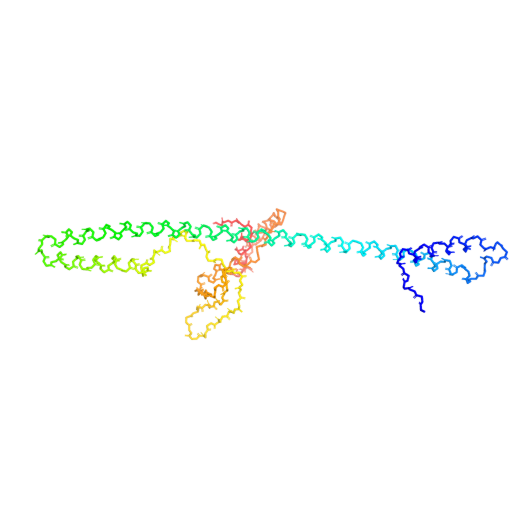C . PRO A 1 180 ? -14.346 -1.743 1.350 1.00 82.75 180 PRO A C 1
ATOM 1403 O O . PRO A 1 180 ? -14.907 -2.193 2.354 1.00 82.75 180 PRO A O 1
ATOM 1406 N N . VAL A 1 181 ? -14.007 -0.465 1.231 1.00 86.06 181 VAL A N 1
ATOM 1407 C CA . VAL A 1 181 ? -14.286 0.589 2.209 1.00 86.06 181 VAL A CA 1
ATOM 1408 C C . VAL A 1 181 ? -14.804 1.825 1.478 1.00 86.06 181 VAL A C 1
ATOM 1410 O O . VAL A 1 181 ? -14.383 2.110 0.364 1.00 86.06 181 VAL A O 1
ATOM 1413 N N . ALA A 1 182 ? -15.730 2.555 2.094 1.00 86.75 182 ALA A N 1
ATOM 1414 C CA . ALA A 1 182 ? -16.198 3.841 1.589 1.00 86.75 182 ALA A CA 1
ATOM 1415 C C . ALA A 1 182 ? -15.642 4.942 2.495 1.00 86.75 182 ALA A C 1
ATOM 1417 O O . ALA A 1 182 ? -15.864 4.908 3.708 1.00 86.75 182 ALA A O 1
ATOM 1418 N N . LEU A 1 183 ? -14.891 5.879 1.920 1.00 85.69 183 LEU A N 1
ATOM 1419 C CA . LEU A 1 183 ? -14.458 7.088 2.612 1.00 85.69 183 LEU A CA 1
ATOM 1420 C C . LEU A 1 183 ? -15.527 8.154 2.408 1.00 85.69 183 LEU A C 1
ATOM 1422 O O . LEU A 1 183 ? -15.841 8.490 1.270 1.00 85.69 183 LEU A O 1
ATOM 1426 N N . LEU A 1 184 ? -16.075 8.669 3.505 1.00 87.06 184 LEU A N 1
ATOM 1427 C CA . LEU A 1 184 ? -16.955 9.829 3.477 1.00 87.06 184 LEU A CA 1
ATOM 1428 C C . LEU A 1 184 ? -16.121 11.055 3.821 1.00 87.06 184 LEU A C 1
ATOM 1430 O O . LEU A 1 184 ? -15.619 11.159 4.940 1.00 87.06 184 LEU A O 1
ATOM 1434 N N . LEU A 1 185 ? -15.958 11.949 2.853 1.00 85.56 185 LEU A N 1
ATOM 1435 C CA . LEU A 1 185 ? -15.223 13.194 3.023 1.00 85.56 185 LEU A CA 1
ATOM 1436 C C . LEU A 1 185 ? -16.228 14.342 3.082 1.00 85.56 185 LEU A C 1
ATOM 1438 O O . LEU A 1 185 ? -16.906 14.641 2.095 1.00 85.56 185 LEU A O 1
ATOM 1442 N N . ASN A 1 186 ? -16.322 14.983 4.244 1.00 85.50 186 ASN A N 1
ATOM 1443 C CA . ASN A 1 186 ? -17.041 16.248 4.381 1.00 85.50 186 ASN A CA 1
ATOM 1444 C C . ASN A 1 186 ? -16.231 17.400 3.751 1.00 85.50 186 ASN A C 1
ATOM 1446 O O . ASN A 1 186 ? -15.114 17.206 3.270 1.00 85.50 186 ASN A O 1
ATOM 1450 N N . ALA A 1 187 ? -16.793 18.611 3.740 1.00 78.94 187 ALA A N 1
ATOM 1451 C CA . ALA A 1 187 ? -16.136 19.780 3.153 1.00 78.94 187 ALA A CA 1
ATOM 1452 C C . ALA A 1 187 ? -14.754 20.081 3.772 1.00 78.94 187 ALA A C 1
ATOM 1454 O O . ALA A 1 187 ? -13.823 20.424 3.045 1.00 78.94 187 ALA A O 1
ATOM 1455 N N . GLU A 1 188 ? -14.599 19.906 5.087 1.00 82.62 188 GLU A N 1
ATOM 1456 C CA . GLU A 1 188 ? -13.333 20.133 5.795 1.00 82.62 188 GLU A CA 1
ATOM 1457 C C . GLU A 1 188 ? -12.276 19.085 5.408 1.00 82.62 188 GLU A C 1
ATOM 1459 O O . GLU A 1 188 ? -11.141 19.423 5.076 1.00 82.62 188 GLU A O 1
ATOM 1464 N N . ASP A 1 189 ? -12.653 17.807 5.386 1.00 84.94 189 ASP A N 1
ATOM 1465 C CA . ASP A 1 189 ? -11.759 16.706 5.021 1.00 84.94 189 ASP A CA 1
ATOM 1466 C C . ASP A 1 189 ? -11.372 16.763 3.538 1.00 84.94 189 ASP A C 1
ATOM 1468 O O . ASP A 1 189 ? -10.230 16.470 3.179 1.00 84.94 189 ASP A O 1
ATOM 1472 N N . ARG A 1 190 ? -12.289 17.214 2.671 1.00 83.12 190 ARG A N 1
ATOM 1473 C CA . ARG A 1 190 ? -11.995 17.499 1.261 1.00 83.12 190 ARG A CA 1
ATOM 1474 C C . ARG A 1 190 ? -10.964 18.609 1.106 1.00 83.12 190 ARG A C 1
ATOM 1476 O O . ARG A 1 190 ? -10.075 18.462 0.273 1.00 83.12 190 ARG A O 1
ATOM 1483 N N . ALA A 1 191 ? -11.071 19.688 1.882 1.00 77.94 191 ALA A N 1
ATOM 1484 C CA . ALA A 1 191 ? -10.101 20.778 1.840 1.00 77.94 191 ALA A CA 1
ATOM 1485 C C . ALA A 1 191 ? -8.700 20.290 2.244 1.00 77.94 191 ALA A C 1
ATOM 1487 O O . ALA A 1 191 ? -7.739 20.555 1.527 1.00 77.94 191 ALA A O 1
ATOM 1488 N N . LYS A 1 192 ? -8.598 19.478 3.305 1.00 78.38 192 LYS A N 1
ATOM 1489 C CA . LYS A 1 192 ? -7.327 18.864 3.738 1.00 78.38 192 LYS A CA 1
ATOM 1490 C C . LYS A 1 192 ? -6.734 17.935 2.679 1.00 78.38 192 LYS A C 1
ATOM 1492 O O . LYS A 1 192 ? -5.543 17.988 2.400 1.00 78.38 192 LYS A O 1
ATOM 1497 N N . VAL A 1 193 ? -7.558 17.084 2.064 1.00 81.25 193 VAL A N 1
ATOM 1498 C CA . VAL A 1 193 ? -7.096 16.179 0.998 1.00 81.25 193 VAL A CA 1
ATOM 1499 C C . VAL A 1 193 ? -6.645 16.974 -0.228 1.00 81.25 193 VAL A C 1
ATOM 1501 O O . VAL A 1 193 ? -5.621 16.642 -0.817 1.00 81.25 193 VAL A O 1
ATOM 1504 N N . ALA A 1 194 ? -7.376 18.026 -0.604 1.00 80.25 194 ALA A N 1
ATOM 1505 C CA . ALA A 1 194 ? -6.990 18.905 -1.704 1.00 80.25 194 ALA A CA 1
ATOM 1506 C C . ALA A 1 194 ? -5.659 19.614 -1.421 1.00 80.25 194 ALA A C 1
ATOM 1508 O O . ALA A 1 194 ? -4.823 19.691 -2.314 1.00 80.25 194 ALA A O 1
ATOM 1509 N N . GLU A 1 195 ? -5.433 20.060 -0.185 1.00 80.25 195 GLU A N 1
ATOM 1510 C CA . GLU A 1 195 ? -4.158 20.630 0.258 1.00 80.25 195 GLU A CA 1
ATOM 1511 C C . GLU A 1 195 ? -3.008 19.616 0.144 1.00 80.25 195 GLU A C 1
ATOM 1513 O O . GLU A 1 195 ? -1.943 19.951 -0.363 1.00 80.25 195 GLU A O 1
ATOM 1518 N N . TRP A 1 196 ? -3.219 18.355 0.535 1.00 80.75 196 TRP A N 1
ATOM 1519 C CA . TRP A 1 196 ? -2.194 17.306 0.412 1.00 80.75 196 TRP A CA 1
ATOM 1520 C C . TRP A 1 196 ? -1.896 16.900 -1.032 1.00 80.75 196 TRP A C 1
ATOM 1522 O O . TRP A 1 196 ? -0.773 16.504 -1.340 1.00 80.75 196 TRP A O 1
ATOM 1532 N N . LEU A 1 197 ? -2.914 16.928 -1.895 1.00 77.56 197 LEU A N 1
ATOM 1533 C CA . LEU A 1 197 ? -2.791 16.592 -3.315 1.00 77.56 197 LEU A CA 1
ATOM 1534 C C . LEU A 1 197 ? -2.337 17.779 -4.163 1.00 77.56 197 LEU A C 1
ATOM 1536 O O . LEU A 1 197 ? -1.966 17.578 -5.323 1.00 77.56 197 LEU A O 1
ATOM 1540 N N . ALA A 1 198 ? -2.373 18.995 -3.616 1.00 78.00 198 ALA A N 1
ATOM 1541 C CA . ALA A 1 198 ? -1.832 20.155 -4.288 1.00 78.00 198 ALA A CA 1
ATOM 1542 C C . ALA A 1 198 ? -0.351 19.874 -4.588 1.00 78.00 198 ALA A C 1
ATOM 1544 O O . ALA A 1 198 ? 0.382 19.431 -3.700 1.00 78.00 198 ALA A O 1
ATOM 1545 N N . PRO A 1 199 ? 0.104 20.067 -5.837 1.00 74.00 199 PRO A N 1
ATOM 1546 C CA . PRO A 1 199 ? 1.495 19.837 -6.177 1.00 74.00 199 PRO A CA 1
ATOM 1547 C C . PRO A 1 199 ? 2.367 20.693 -5.262 1.00 74.00 199 PRO A C 1
ATOM 1549 O O . PRO A 1 199 ? 2.322 21.921 -5.320 1.00 74.00 199 PRO A O 1
ATOM 1552 N N . SER A 1 200 ? 3.150 20.042 -4.399 1.00 69.00 200 SER A N 1
ATOM 1553 C CA . SER A 1 200 ? 4.124 20.741 -3.573 1.00 69.00 200 SER A CA 1
ATOM 1554 C C . SER A 1 200 ? 5.220 21.244 -4.506 1.00 69.00 200 SER A C 1
ATOM 1556 O O . SER A 1 200 ? 6.115 20.487 -4.894 1.00 69.00 200 SER A O 1
ATOM 1558 N N . VAL A 1 201 ? 5.121 22.502 -4.922 1.00 75.56 201 VAL A N 1
ATOM 1559 C CA . VAL A 1 201 ? 6.187 23.164 -5.666 1.00 75.56 201 VAL A CA 1
ATOM 1560 C C . VAL A 1 201 ? 7.340 23.347 -4.688 1.00 75.56 201 VAL A C 1
ATOM 1562 O O . VAL A 1 201 ? 7.334 24.248 -3.854 1.00 75.56 201 VAL A O 1
ATOM 1565 N N . GLN A 1 202 ? 8.311 22.438 -4.736 1.00 75.88 202 GLN A N 1
ATOM 1566 C CA . GLN A 1 202 ? 9.554 22.611 -3.997 1.00 75.88 202 GLN A CA 1
ATOM 1567 C C . GLN A 1 202 ? 10.388 23.648 -4.738 1.00 75.88 202 GLN A C 1
ATOM 1569 O O . GLN A 1 202 ? 11.057 23.326 -5.716 1.00 75.88 202 GLN A O 1
ATOM 1574 N N . LEU A 1 203 ? 10.312 24.897 -4.284 1.00 78.31 203 LEU A N 1
ATOM 1575 C CA . LEU A 1 203 ? 11.186 25.954 -4.772 1.00 78.31 203 LEU A CA 1
ATOM 1576 C C . LEU A 1 203 ? 12.619 25.654 -4.325 1.00 78.31 203 LEU A C 1
ATOM 1578 O O . LEU A 1 203 ? 12.885 25.398 -3.147 1.00 78.31 203 LEU A O 1
ATOM 1582 N N . THR A 1 204 ? 13.554 25.694 -5.265 1.00 82.69 204 THR A N 1
ATOM 1583 C CA . THR A 1 204 ? 14.984 25.682 -4.953 1.00 82.69 204 THR A CA 1
ATOM 1584 C C . THR A 1 204 ? 15.356 26.931 -4.141 1.00 82.69 204 THR A C 1
ATOM 1586 O O . THR A 1 204 ? 14.671 27.950 -4.232 1.00 82.69 204 THR A O 1
ATOM 1589 N N . PRO A 1 205 ? 16.475 26.927 -3.391 1.00 82.00 205 PRO A N 1
ATOM 1590 C CA . PRO A 1 205 ? 16.905 28.110 -2.639 1.00 82.00 205 PRO A CA 1
ATOM 1591 C C . PRO A 1 205 ? 17.054 29.374 -3.501 1.00 82.00 205 PRO A C 1
ATOM 1593 O O . PRO A 1 205 ? 16.816 30.481 -3.032 1.00 82.00 205 PRO A O 1
ATOM 1596 N N . TYR A 1 206 ? 17.424 29.214 -4.776 1.00 81.06 206 TYR A N 1
ATOM 1597 C CA . TYR A 1 206 ? 17.525 30.330 -5.714 1.00 81.06 206 TYR A CA 1
ATOM 1598 C C . TYR A 1 206 ? 16.149 30.859 -6.139 1.00 81.06 206 TYR A C 1
ATOM 1600 O O . TYR A 1 206 ? 15.953 32.068 -6.197 1.00 81.06 206 TYR A O 1
ATOM 1608 N N . GLU A 1 207 ? 15.184 29.972 -6.390 1.00 77.38 207 GLU A N 1
ATOM 1609 C CA . GLU A 1 207 ? 13.804 30.361 -6.703 1.00 77.38 207 GLU A CA 1
ATOM 1610 C C . GLU A 1 207 ? 13.107 31.001 -5.500 1.00 77.38 207 GLU A C 1
ATOM 1612 O O . GLU A 1 207 ? 12.359 31.954 -5.682 1.00 77.38 207 GLU A O 1
ATOM 1617 N N . GLN A 1 208 ? 13.396 30.544 -4.277 1.00 81.06 208 GLN A N 1
ATOM 1618 C CA . GLN A 1 208 ? 12.923 31.189 -3.048 1.00 81.06 208 GLN A CA 1
ATOM 1619 C C . GLN A 1 208 ? 13.478 32.610 -2.914 1.00 81.06 208 GLN A C 1
ATOM 1621 O O . GLN A 1 208 ? 12.708 33.538 -2.689 1.00 81.06 208 GLN A O 1
ATOM 1626 N N . LEU A 1 209 ? 14.789 32.797 -3.116 1.00 80.38 209 LEU A N 1
ATOM 1627 C CA . LEU A 1 209 ? 15.426 34.120 -3.095 1.00 80.38 209 LEU A CA 1
ATOM 1628 C C . LEU A 1 209 ? 14.875 35.044 -4.186 1.00 80.38 209 LEU A C 1
ATOM 1630 O O . LEU A 1 209 ? 14.629 36.221 -3.935 1.00 80.38 209 LEU A O 1
ATOM 1634 N N . PHE A 1 210 ? 14.671 34.519 -5.394 1.00 83.62 210 PHE A N 1
ATOM 1635 C CA . PHE A 1 210 ? 14.094 35.281 -6.496 1.00 83.62 210 PHE A CA 1
ATOM 1636 C C . PHE A 1 210 ? 12.641 35.678 -6.214 1.00 83.62 210 PHE A C 1
ATOM 1638 O O . PHE A 1 210 ? 12.270 36.829 -6.431 1.00 83.62 210 PHE A O 1
ATOM 1645 N N . LEU A 1 211 ? 11.831 34.747 -5.706 1.00 79.81 211 LEU A N 1
ATOM 1646 C CA . LEU A 1 211 ? 10.438 35.008 -5.357 1.00 79.81 211 LEU A CA 1
ATOM 1647 C C . LEU A 1 211 ? 10.335 36.015 -4.207 1.00 79.81 211 LEU A C 1
ATOM 1649 O O . LEU A 1 211 ? 9.526 36.932 -4.284 1.00 79.81 211 LEU A O 1
ATOM 1653 N N . GLN A 1 212 ? 11.190 35.902 -3.189 1.00 85.69 212 GLN A N 1
ATOM 1654 C CA . GLN A 1 212 ? 11.271 36.874 -2.101 1.00 85.69 212 GLN A CA 1
ATOM 1655 C C . GLN A 1 212 ? 11.629 38.272 -2.622 1.00 85.69 212 GLN A C 1
ATOM 1657 O O . GLN A 1 212 ? 10.941 39.236 -2.299 1.00 85.69 212 GLN A O 1
ATOM 1662 N N . PHE A 1 213 ? 12.639 38.381 -3.488 1.00 87.81 213 PHE A N 1
ATOM 1663 C CA . PHE A 1 213 ? 12.998 39.651 -4.122 1.00 87.81 213 PHE A CA 1
ATOM 1664 C C . PHE A 1 213 ? 11.839 40.239 -4.943 1.00 87.81 213 PHE A C 1
ATOM 1666 O O . PHE A 1 213 ? 11.561 41.434 -4.862 1.00 87.81 213 PHE A O 1
ATOM 1673 N N . ALA A 1 214 ? 11.135 39.407 -5.717 1.00 83.12 214 ALA A N 1
ATOM 1674 C CA . ALA A 1 214 ? 9.977 39.842 -6.492 1.00 83.12 214 ALA A CA 1
ATOM 1675 C C . ALA A 1 214 ? 8.827 40.328 -5.592 1.00 83.12 214 ALA A C 1
ATOM 1677 O O . ALA A 1 214 ? 8.158 41.300 -5.935 1.00 83.12 214 ALA A O 1
ATOM 1678 N N . LEU A 1 215 ? 8.621 39.685 -4.437 1.00 84.50 215 LEU A N 1
ATOM 1679 C CA . LEU A 1 215 ? 7.621 40.087 -3.447 1.00 84.50 215 LEU A CA 1
ATOM 1680 C C . LEU A 1 215 ? 7.969 41.410 -2.763 1.00 84.50 215 LEU A C 1
ATOM 1682 O O . LEU A 1 215 ? 7.077 42.231 -2.565 1.00 84.50 215 LEU A O 1
ATOM 1686 N N . GLU A 1 216 ? 9.240 41.631 -2.425 1.00 87.38 216 GLU A N 1
ATOM 1687 C CA . GLU A 1 216 ? 9.718 42.904 -1.868 1.00 87.38 216 GLU A CA 1
ATOM 1688 C C . GLU A 1 216 ? 9.535 44.045 -2.878 1.00 87.38 216 GLU A C 1
ATOM 1690 O O . GLU A 1 216 ? 8.970 45.083 -2.541 1.00 87.38 216 GLU A O 1
ATOM 1695 N N . LEU A 1 217 ? 9.909 43.816 -4.140 1.00 88.12 217 LEU A N 1
ATOM 1696 C CA . LEU A 1 217 ? 9.731 44.797 -5.209 1.00 88.12 217 LEU A CA 1
ATOM 1697 C C . LEU A 1 217 ? 8.250 45.114 -5.465 1.00 88.12 217 LEU A C 1
ATOM 1699 O O . LEU A 1 217 ? 7.889 46.276 -5.629 1.00 88.12 217 LEU A O 1
ATOM 1703 N N . ALA A 1 218 ? 7.389 44.094 -5.486 1.00 79.69 218 ALA A N 1
ATOM 1704 C CA . ALA A 1 218 ? 5.953 44.284 -5.664 1.00 79.69 218 ALA A CA 1
ATOM 1705 C C . ALA A 1 218 ? 5.329 45.056 -4.491 1.00 79.69 218 ALA A C 1
ATOM 1707 O O . ALA A 1 218 ? 4.497 45.930 -4.716 1.00 79.69 218 ALA A O 1
ATOM 1708 N N . ALA A 1 219 ? 5.756 44.782 -3.254 1.00 84.88 219 ALA A N 1
ATOM 1709 C CA . ALA A 1 219 ? 5.289 45.511 -2.078 1.00 84.88 219 ALA A CA 1
ATOM 1710 C C . ALA A 1 219 ? 5.694 46.995 -2.117 1.00 84.88 219 ALA A C 1
ATOM 1712 O O . ALA A 1 219 ? 4.866 47.857 -1.815 1.00 84.88 219 ALA A O 1
ATOM 1713 N N . ASP A 1 220 ? 6.928 47.297 -2.530 1.00 88.31 220 ASP A N 1
ATOM 1714 C CA . ASP A 1 220 ? 7.404 48.675 -2.698 1.00 88.31 220 ASP A CA 1
ATOM 1715 C C . ASP A 1 220 ? 6.635 49.414 -3.810 1.00 88.31 220 ASP A C 1
ATOM 1717 O O . ASP A 1 220 ? 6.210 50.558 -3.619 1.00 88.31 220 ASP A O 1
ATOM 1721 N N . GLU A 1 221 ? 6.384 48.757 -4.948 1.00 88.12 221 GLU A N 1
ATOM 1722 C CA . GLU A 1 221 ? 5.589 49.330 -6.043 1.00 88.12 221 GLU A CA 1
ATOM 1723 C C . GLU A 1 221 ? 4.137 49.596 -5.612 1.00 88.12 221 GLU A C 1
ATOM 1725 O O . GLU A 1 221 ? 3.635 50.705 -5.823 1.00 88.12 221 GLU A O 1
ATOM 1730 N N . MET A 1 222 ? 3.489 48.647 -4.927 1.00 89.06 222 MET A N 1
ATOM 1731 C CA . MET A 1 222 ? 2.124 48.815 -4.404 1.00 89.06 222 MET A CA 1
ATOM 1732 C C . MET A 1 222 ? 2.031 49.938 -3.370 1.00 89.06 222 MET A C 1
ATOM 1734 O O . MET A 1 222 ? 1.087 50.728 -3.399 1.00 89.06 222 MET A O 1
ATOM 1738 N N . ALA A 1 223 ? 3.034 50.077 -2.500 1.00 88.88 223 ALA A N 1
ATOM 1739 C CA . ALA A 1 223 ? 3.094 51.182 -1.547 1.00 88.88 223 ALA A CA 1
ATOM 1740 C C . ALA A 1 223 ? 3.238 52.547 -2.243 1.00 88.88 223 ALA A C 1
ATOM 1742 O O . ALA A 1 223 ? 2.730 53.555 -1.746 1.00 88.88 223 ALA A O 1
ATOM 1743 N N . SER A 1 224 ? 3.918 52.593 -3.392 1.00 90.69 224 SER A N 1
ATOM 1744 C CA . SER A 1 224 ? 4.139 53.829 -4.147 1.00 90.69 224 SER A CA 1
ATOM 1745 C C . SER A 1 224 ? 2.958 54.241 -5.038 1.00 90.69 224 SER A C 1
ATOM 1747 O O . SER A 1 224 ? 2.818 55.428 -5.341 1.00 90.69 224 SER A O 1
ATOM 1749 N N . ARG A 1 225 ? 2.099 53.288 -5.432 1.00 90.69 225 ARG A N 1
ATOM 1750 C CA . ARG A 1 225 ? 0.982 53.478 -6.381 1.00 90.69 225 ARG A CA 1
ATOM 1751 C C . ARG A 1 225 ? -0.315 52.851 -5.867 1.00 90.69 225 ARG A C 1
ATOM 1753 O O . ARG A 1 225 ? -0.978 52.090 -6.564 1.00 90.69 225 ARG A O 1
ATOM 1760 N N . ALA A 1 226 ? -0.666 53.165 -4.623 1.00 82.38 226 ALA A N 1
ATOM 1761 C CA . ALA A 1 226 ? -1.776 52.538 -3.901 1.00 82.38 226 ALA A CA 1
ATOM 1762 C C . ALA A 1 226 ? -3.170 52.712 -4.550 1.00 82.38 226 ALA A C 1
ATOM 1764 O O . ALA A 1 226 ? -4.116 52.057 -4.129 1.00 82.38 226 ALA A O 1
ATOM 1765 N N . ASP A 1 227 ? -3.326 53.598 -5.536 1.00 90.06 227 ASP A N 1
ATOM 1766 C CA . ASP A 1 227 ? -4.567 53.812 -6.288 1.00 90.06 227 ASP A CA 1
ATOM 1767 C C . ASP A 1 227 ? -4.714 52.915 -7.531 1.00 90.06 227 ASP A C 1
ATOM 1769 O O . ASP A 1 227 ? -5.796 52.873 -8.119 1.00 90.06 227 ASP A O 1
ATOM 1773 N N . GLU A 1 228 ? -3.657 52.200 -7.928 1.00 89.25 228 GLU A N 1
ATOM 1774 C CA . GLU A 1 228 ? -3.636 51.356 -9.131 1.00 89.25 228 GLU A CA 1
ATOM 1775 C C . GLU A 1 228 ? -3.833 49.858 -8.859 1.00 89.25 228 GLU A C 1
ATOM 1777 O O . GLU A 1 228 ? -4.042 49.108 -9.811 1.00 89.25 228 GLU A O 1
ATOM 1782 N N . PHE A 1 229 ? -3.792 49.429 -7.596 1.00 89.31 229 PHE A N 1
ATOM 1783 C CA . PHE A 1 229 ? -3.932 48.026 -7.198 1.00 89.31 229 PHE A CA 1
ATOM 1784 C C . PHE A 1 229 ? -5.236 47.795 -6.438 1.00 89.31 229 PHE A C 1
ATOM 1786 O O . PHE A 1 229 ? -5.685 48.662 -5.682 1.00 89.31 229 PHE A O 1
ATOM 1793 N N . ASP A 1 230 ? -5.842 46.627 -6.636 1.00 88.94 230 ASP A N 1
ATOM 1794 C CA . ASP A 1 230 ? -7.110 46.262 -6.006 1.00 88.94 230 ASP A CA 1
ATOM 1795 C C . ASP A 1 230 ? -6.989 45.059 -5.050 1.00 88.94 230 ASP A C 1
ATOM 1797 O O . ASP A 1 230 ? -5.918 44.495 -4.824 1.00 88.94 230 ASP A O 1
ATOM 1801 N N . GLU A 1 231 ? -8.114 44.665 -4.447 1.00 86.00 231 GLU A N 1
ATOM 1802 C CA . GLU A 1 231 ? -8.171 43.545 -3.497 1.00 86.00 231 GLU A CA 1
ATOM 1803 C C . GLU A 1 231 ? -7.740 42.199 -4.119 1.00 86.00 231 GLU A C 1
ATOM 1805 O O . GLU A 1 231 ? -7.344 41.280 -3.394 1.00 86.00 231 GLU A O 1
ATOM 1810 N N . ALA A 1 232 ? -7.814 42.048 -5.448 1.00 81.00 232 ALA A N 1
ATOM 1811 C CA . ALA A 1 232 ? -7.360 40.835 -6.121 1.00 81.00 232 ALA A CA 1
ATOM 1812 C C . ALA A 1 232 ? -5.826 40.762 -6.173 1.00 81.00 232 ALA A C 1
ATOM 1814 O O . ALA A 1 232 ? -5.272 39.667 -6.026 1.00 81.00 232 ALA A O 1
ATOM 1815 N N . ASP A 1 233 ? -5.146 41.902 -6.314 1.00 85.94 233 ASP A N 1
ATOM 1816 C CA . ASP A 1 233 ? -3.683 41.986 -6.265 1.00 85.94 233 ASP A CA 1
ATOM 1817 C C . ASP A 1 233 ? -3.149 41.648 -4.862 1.00 85.94 233 ASP A C 1
ATOM 1819 O O . ASP A 1 233 ? -2.197 40.871 -4.724 1.00 85.94 233 ASP A O 1
ATOM 1823 N N . ASP A 1 234 ? -3.824 42.127 -3.811 1.00 80.81 234 ASP A N 1
ATOM 1824 C CA . ASP A 1 234 ? -3.506 41.784 -2.418 1.00 80.81 234 ASP A CA 1
ATOM 1825 C C . ASP A 1 234 ? -3.639 40.274 -2.154 1.00 80.81 234 ASP A C 1
ATOM 1827 O O . ASP A 1 234 ? -2.747 39.643 -1.573 1.00 80.81 234 ASP A O 1
ATOM 1831 N N . ALA A 1 235 ? -4.722 39.657 -2.640 1.00 78.69 235 ALA A N 1
ATOM 1832 C CA . ALA A 1 235 ? -4.945 38.217 -2.509 1.00 78.69 235 ALA A CA 1
ATOM 1833 C C . ALA A 1 235 ? -3.905 37.384 -3.286 1.00 78.69 235 ALA A C 1
ATOM 1835 O O . ALA A 1 235 ? -3.502 36.295 -2.844 1.00 78.69 235 ALA A O 1
ATOM 1836 N N . ALA A 1 236 ? -3.443 37.885 -4.436 1.00 75.88 236 ALA A N 1
ATOM 1837 C CA . ALA A 1 236 ? -2.380 37.258 -5.214 1.00 75.88 236 ALA A CA 1
ATOM 1838 C C . ALA A 1 236 ? -1.029 37.320 -4.480 1.00 75.88 236 ALA A C 1
ATOM 1840 O O . ALA A 1 236 ? -0.335 36.300 -4.397 1.00 75.88 236 ALA A O 1
ATOM 1841 N N . LEU A 1 237 ? -0.681 38.463 -3.877 1.00 81.81 237 LEU A N 1
ATOM 1842 C CA . LEU A 1 237 ? 0.528 38.595 -3.057 1.00 81.81 237 LEU A CA 1
ATOM 1843 C C . LEU A 1 237 ? 0.504 37.686 -1.830 1.00 81.81 237 LEU A C 1
ATOM 1845 O O . LEU A 1 237 ? 1.512 37.047 -1.520 1.00 81.81 237 LEU A O 1
ATOM 1849 N N . GLU A 1 238 ? -0.633 37.587 -1.142 1.00 82.25 238 GLU A N 1
ATOM 1850 C CA . GLU A 1 238 ? -0.767 36.689 0.006 1.00 82.25 238 GLU A CA 1
ATOM 1851 C C . GLU A 1 238 ? -0.580 35.220 -0.410 1.00 82.25 238 GLU A C 1
ATOM 1853 O O . GLU A 1 238 ? 0.108 34.452 0.268 1.00 82.25 238 GLU A O 1
ATOM 1858 N N . SER A 1 239 ? -1.110 34.842 -1.576 1.00 76.00 239 SER A N 1
ATOM 1859 C CA . SER A 1 239 ? -0.919 33.503 -2.143 1.00 76.00 239 SER A CA 1
ATOM 1860 C C . SER A 1 239 ? 0.553 33.210 -2.460 1.00 76.00 239 SER A C 1
ATOM 1862 O O . SER A 1 239 ? 1.035 32.112 -2.178 1.00 76.00 239 SER A O 1
ATOM 1864 N N . LEU A 1 240 ? 1.292 34.190 -2.990 1.00 77.50 240 LEU A N 1
ATOM 1865 C CA . LEU A 1 240 ? 2.723 34.055 -3.276 1.00 77.50 240 LEU A CA 1
ATOM 1866 C C . LEU A 1 240 ? 3.585 34.018 -1.999 1.00 77.50 240 LEU A C 1
ATOM 1868 O O . LEU A 1 240 ? 4.537 33.241 -1.943 1.00 77.50 240 LEU A O 1
ATOM 1872 N N . ARG A 1 241 ? 3.230 34.772 -0.948 1.00 81.00 241 ARG A N 1
ATOM 1873 C CA . ARG A 1 241 ? 3.902 34.710 0.371 1.00 81.00 241 ARG A CA 1
ATOM 1874 C C . ARG A 1 241 ? 3.742 33.347 1.046 1.00 81.00 241 ARG A C 1
ATOM 1876 O O . ARG A 1 241 ? 4.673 32.834 1.661 1.00 81.00 241 ARG A O 1
ATOM 1883 N N . ARG A 1 242 ? 2.588 32.696 0.877 1.00 78.88 242 ARG A N 1
ATOM 1884 C CA . ARG A 1 242 ? 2.397 31.318 1.365 1.00 78.88 242 ARG A CA 1
ATOM 1885 C C . ARG A 1 242 ? 3.324 30.320 0.664 1.00 78.88 242 ARG A C 1
ATOM 1887 O O . ARG A 1 242 ? 3.753 29.358 1.296 1.00 78.88 242 ARG A O 1
ATOM 1894 N N . LEU A 1 243 ? 3.681 30.554 -0.604 1.00 72.69 243 LEU A N 1
ATOM 1895 C CA . LEU A 1 243 ? 4.604 29.691 -1.355 1.00 72.69 243 LEU A CA 1
ATOM 1896 C C . LEU A 1 243 ? 6.068 29.828 -0.910 1.00 72.69 243 LEU A C 1
ATOM 1898 O O . LEU A 1 243 ? 6.818 28.860 -1.029 1.00 72.69 243 LEU A O 1
ATOM 1902 N N . THR A 1 244 ? 6.484 30.976 -0.366 1.00 77.12 244 THR A N 1
ATOM 1903 C CA . THR A 1 244 ? 7.831 31.140 0.217 1.00 77.12 244 THR A CA 1
ATOM 1904 C C . THR A 1 244 ? 7.959 30.521 1.610 1.00 77.12 244 THR A C 1
ATOM 1906 O O . THR A 1 244 ? 9.064 30.462 2.145 1.00 77.12 244 THR A O 1
ATOM 1909 N N . GLY A 1 245 ? 6.860 30.017 2.187 1.00 73.31 245 GLY A N 1
ATOM 1910 C CA . GLY A 1 245 ? 6.847 29.447 3.532 1.00 73.31 245 GLY A CA 1
ATOM 1911 C C . GLY A 1 245 ? 7.050 30.493 4.626 1.00 73.31 245 GLY A C 1
ATOM 1912 O O . GLY A 1 245 ? 7.484 30.127 5.714 1.00 73.31 245 GLY A O 1
ATOM 1913 N N . ASP A 1 246 ? 6.764 31.764 4.330 1.00 59.22 246 ASP A N 1
ATOM 1914 C CA . ASP A 1 246 ? 6.864 32.870 5.278 1.00 59.22 246 ASP A CA 1
ATOM 1915 C C . ASP A 1 246 ? 5.522 32.997 6.023 1.00 59.22 246 ASP A C 1
ATOM 1917 O O . ASP A 1 246 ? 4.518 33.392 5.417 1.00 59.22 246 ASP A O 1
ATOM 1921 N N . PRO A 1 247 ? 5.425 32.568 7.296 1.00 51.38 247 PRO A N 1
ATOM 1922 C CA . PRO A 1 247 ? 4.218 32.779 8.073 1.00 51.38 247 PRO A CA 1
ATOM 1923 C C . PRO A 1 247 ? 4.160 34.260 8.456 1.00 51.38 247 PRO A C 1
ATOM 1925 O O . PRO A 1 247 ? 4.982 34.728 9.242 1.00 51.38 247 PRO A O 1
ATOM 1928 N N . SER A 1 248 ? 3.192 34.981 7.889 1.00 49.97 248 SER A N 1
ATOM 1929 C CA . SER A 1 248 ? 2.819 36.339 8.312 1.00 49.97 248 SER A CA 1
ATOM 1930 C C . SER A 1 248 ? 2.637 36.455 9.824 1.00 49.97 248 SER A C 1
ATOM 1932 O O . SER A 1 248 ? 1.966 35.546 10.375 1.00 49.97 248 SER A O 1
#

Solvent-accessible surface area (backbone atoms only — not comparable to full-atom values): 14129 Å² total; per-residue (Å²): 133,83,78,84,78,50,70,69,60,48,41,54,50,28,49,52,47,36,61,48,56,76,69,60,45,95,88,60,71,78,48,74,60,65,55,49,53,36,54,50,27,49,53,51,34,52,50,53,51,50,52,50,50,51,52,50,50,53,53,50,52,52,51,52,52,53,51,52,52,50,51,51,52,54,49,52,54,50,51,52,53,51,51,51,53,49,51,54,50,51,51,50,53,50,52,54,52,50,51,53,50,34,54,51,35,54,51,50,23,52,58,32,51,71,70,76,41,74,67,34,41,55,51,19,56,52,36,49,53,49,34,52,34,48,75,70,58,71,58,66,72,77,77,50,97,79,49,79,76,87,57,67,72,44,82,76,45,77,47,80,54,58,94,90,49,76,70,42,40,36,34,37,29,28,31,70,88,69,47,81,44,74,47,76,30,45,68,68,54,45,51,54,50,51,60,71,66,44,80,80,76,79,67,49,78,66,52,41,53,51,50,50,52,52,50,53,52,49,51,54,50,46,72,75,41,63,88,82,61,54,76,66,54,55,54,49,50,54,54,54,40,58,72,68,70,56,83,128

Radius of gyration: 38.56 Å; Cα contacts (8 Å, |Δi|>4): 148; chains: 1; bounding box: 79×80×111 Å

pLDDT: mean 83.83, std 11.06, range [49.59, 97.19]

Foldseek 3Di:
DDDDDDLVRLLVVLVVLLVVLVVPDPPPNPDPVSVVSNVVSVVVSVVSVVVVVVVVVVVVVVVVVVVVVVVVVVVVVVVVVVVVVVVVVVVVVLVVVLVVLLVVLQVQLVVLVVVVDPVSPVVSVVSNVVSVCSVVVVDDDDCPPPRDDQAFDDWDDWDADDPPDQGWTWTFTQTPVRDTDIDTAHPVNVVVVCVVPPPLPPQDPVSLVVLVVVLVVVVVVCVVCVVPDDPVVVVVSVVSCVSSVNDD

Sequence (248 aa):
MSAPMTLAAALVRLRQYGERTSTWSTATYNDGTEKALHEIALTLAAEVDKLSNELTGANLTHWEDEQDHARLRLALESARRGRRKARERTAKVIAERDAQIIAWLCKKAGEYRSTRSRQHALQADAIDTMADKLRRGAVRPPLSKDADPLVVSRFDVAIEPAPEEEQLLTVGCIAEDGRPVALLLNAEDRAKVAEWLAPSVQLTPYEQLFLQFALELAADEMASRADEFDEADDAALESLRRLTGDPS

Nearest PDB structures (foldseek):
  2efl-assembly1_A-2  TM=3.201E-01  e=2.749E+00  Homo sapiens

Mean predicted aligned error: 15.29 Å